Protein AF-A0A7Y0PRQ1-F1 (afdb_monomer_lite)

pLDDT: mean 80.91, std 16.96, range [45.53, 98.44]

Structure (mmCIF, N/CA/C/O backbone):
data_AF-A0A7Y0PRQ1-F1
#
_entry.id   AF-A0A7Y0PRQ1-F1
#
loop_
_atom_site.group_PDB
_atom_site.id
_atom_site.type_symbol
_atom_site.label_atom_id
_atom_site.label_alt_id
_atom_site.label_comp_id
_atom_site.label_asym_id
_atom_site.label_entity_id
_atom_site.label_seq_id
_atom_site.pdbx_PDB_ins_code
_atom_site.Cartn_x
_atom_site.Cartn_y
_atom_site.Cartn_z
_atom_site.occupancy
_atom_site.B_iso_or_equiv
_atom_site.auth_seq_id
_atom_site.auth_comp_id
_atom_site.auth_asym_id
_atom_site.auth_atom_id
_atom_site.pdbx_PDB_model_num
ATOM 1 N N . MET A 1 1 ? 36.051 2.272 11.093 1.00 45.53 1 MET A N 1
ATOM 2 C CA . MET A 1 1 ? 34.947 1.704 11.893 1.00 45.53 1 MET A CA 1
ATOM 3 C C . MET A 1 1 ? 34.795 2.593 13.109 1.00 45.53 1 MET A C 1
ATOM 5 O O . MET A 1 1 ? 35.636 2.532 13.994 1.00 45.53 1 MET A O 1
ATOM 9 N N . THR A 1 2 ? 33.817 3.494 13.091 1.00 51.41 2 THR A N 1
ATOM 10 C CA . THR A 1 2 ? 33.619 4.495 14.147 1.00 51.41 2 THR A CA 1
ATOM 11 C C . THR A 1 2 ? 32.311 4.151 14.841 1.00 51.41 2 THR A C 1
ATOM 13 O O . THR A 1 2 ? 31.262 4.137 14.204 1.00 51.41 2 THR A O 1
ATOM 16 N N . GLN A 1 3 ? 32.409 3.762 16.108 1.00 50.94 3 GLN A N 1
ATOM 17 C CA . GLN A 1 3 ? 31.306 3.276 16.928 1.00 50.94 3 GLN A CA 1
ATOM 18 C C . GLN A 1 3 ? 30.632 4.476 17.600 1.00 50.94 3 GLN A C 1
ATOM 20 O O . GLN A 1 3 ? 31.235 5.132 18.446 1.00 50.94 3 GLN A O 1
ATOM 25 N N . THR A 1 4 ? 29.403 4.793 17.197 1.00 60.97 4 THR A N 1
ATOM 26 C CA . THR A 1 4 ? 28.600 5.867 17.793 1.00 60.97 4 THR A CA 1
ATOM 27 C C . THR A 1 4 ? 27.859 5.341 19.023 1.00 60.97 4 THR A C 1
ATOM 29 O O . THR A 1 4 ? 27.132 4.351 18.964 1.00 60.97 4 THR A O 1
ATOM 32 N N . GLN A 1 5 ? 28.093 6.004 20.150 1.00 59.31 5 GLN A N 1
ATOM 33 C CA . GLN A 1 5 ? 27.529 5.742 21.472 1.00 59.31 5 GLN A CA 1
ATOM 34 C C . GLN A 1 5 ? 26.076 6.252 21.556 1.00 59.31 5 GLN A C 1
ATOM 36 O O . GLN A 1 5 ? 25.840 7.397 21.175 1.00 59.31 5 GLN A O 1
ATOM 41 N N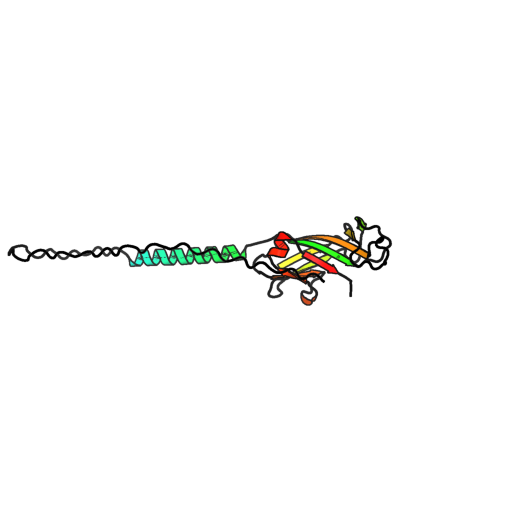 . PRO A 1 6 ? 25.099 5.474 22.064 1.00 64.50 6 PRO A N 1
ATOM 42 C CA . PRO A 1 6 ? 23.756 5.994 22.302 1.00 64.50 6 PRO A CA 1
ATOM 43 C C . PRO A 1 6 ? 23.653 6.711 23.658 1.00 64.50 6 PRO A C 1
ATOM 45 O O . PRO A 1 6 ? 23.949 6.144 24.715 1.00 64.50 6 PRO A O 1
ATOM 48 N N . GLU A 1 7 ? 23.203 7.965 23.604 1.00 59.53 7 GLU A N 1
ATOM 49 C CA . GLU A 1 7 ? 22.810 8.792 24.745 1.00 59.53 7 GLU A CA 1
ATOM 50 C C . GLU A 1 7 ? 21.591 8.193 25.466 1.00 59.53 7 GLU A C 1
ATOM 52 O O . GLU A 1 7 ? 20.533 7.957 24.882 1.00 59.53 7 GLU A O 1
ATOM 57 N N . ARG A 1 8 ? 21.738 7.953 26.774 1.00 61.91 8 ARG A N 1
ATOM 58 C CA . ARG A 1 8 ? 20.624 7.656 27.682 1.00 61.91 8 ARG A CA 1
ATOM 59 C C . ARG A 1 8 ? 19.951 8.966 28.078 1.00 61.91 8 ARG A C 1
ATOM 61 O O . ARG A 1 8 ? 20.489 9.701 28.903 1.00 61.91 8 ARG A O 1
ATOM 68 N N . HIS A 1 9 ? 18.747 9.211 27.574 1.00 61.62 9 HIS A N 1
ATOM 69 C CA . HIS A 1 9 ? 17.877 10.238 28.136 1.00 61.62 9 HIS A CA 1
ATOM 70 C C . HIS A 1 9 ? 17.189 9.714 29.402 1.00 61.62 9 HIS A C 1
ATOM 72 O O . HIS A 1 9 ? 16.446 8.734 29.384 1.00 61.62 9 HIS A O 1
ATOM 78 N N . LEU A 1 10 ? 17.503 10.374 30.516 1.00 62.28 10 LEU A N 1
ATOM 79 C CA . LEU A 1 10 ? 16.910 10.189 31.836 1.00 62.28 10 LEU A CA 1
ATOM 80 C C . LEU A 1 10 ? 15.439 10.625 31.830 1.00 62.28 10 LEU A C 1
ATOM 82 O O . LEU A 1 10 ? 15.105 11.714 31.365 1.00 62.28 10 LEU A O 1
ATOM 86 N N . ALA A 1 11 ? 14.576 9.769 32.378 1.00 56.53 11 ALA A N 1
ATOM 87 C CA . ALA A 1 11 ? 13.161 10.039 32.588 1.00 56.53 11 ALA A CA 1
ATOM 88 C C . ALA A 1 11 ? 12.967 11.180 33.602 1.00 56.53 11 ALA A C 1
ATOM 90 O O . ALA A 1 11 ? 13.493 11.137 34.716 1.00 56.53 11 ALA A O 1
ATOM 91 N N . ALA A 1 12 ? 12.200 12.194 33.201 1.00 58.75 12 ALA A N 1
ATOM 92 C CA . ALA A 1 12 ? 11.776 13.294 34.053 1.00 58.75 12 ALA A CA 1
ATOM 93 C C . ALA A 1 12 ? 10.802 12.794 35.133 1.00 58.75 12 ALA A C 1
ATOM 95 O O . ALA A 1 12 ? 9.876 12.032 34.856 1.00 58.75 12 ALA A O 1
ATOM 96 N N . GLY A 1 13 ? 11.058 13.217 36.372 1.00 52.19 13 GLY A N 1
ATOM 97 C CA . GLY A 1 13 ? 10.354 12.787 37.573 1.00 52.19 13 GLY A CA 1
ATOM 98 C C . GLY A 1 13 ? 8.879 13.187 37.613 1.00 52.19 13 GLY A C 1
ATOM 99 O O . GLY A 1 13 ? 8.477 14.245 37.130 1.00 52.19 13 GLY A O 1
ATOM 100 N N . ALA A 1 14 ? 8.083 12.327 38.245 1.00 62.59 14 ALA A N 1
ATOM 101 C CA . ALA A 1 14 ? 6.708 12.626 38.611 1.00 62.59 14 ALA A CA 1
ATOM 102 C C . ALA A 1 14 ? 6.669 13.725 39.697 1.00 62.59 14 ALA A C 1
ATOM 104 O O . ALA A 1 14 ? 7.476 13.686 40.631 1.00 62.59 14 ALA A O 1
ATOM 105 N N . PRO A 1 15 ? 5.745 14.697 39.606 1.00 62.62 15 PRO A N 1
ATOM 106 C CA . PRO A 1 15 ? 5.587 15.722 40.625 1.00 62.62 15 PRO A CA 1
ATOM 107 C C . PRO A 1 15 ? 5.030 15.121 41.920 1.00 62.62 15 PRO A C 1
ATOM 109 O O . PRO A 1 15 ? 4.068 14.353 41.928 1.00 62.62 15 PRO A O 1
ATOM 112 N N . TRP A 1 16 ? 5.670 15.499 43.021 1.00 68.25 16 TRP A N 1
ATOM 113 C CA . TRP A 1 16 ? 5.259 15.246 44.393 1.00 68.25 16 TRP A CA 1
ATOM 114 C C . TRP A 1 16 ? 3.842 15.798 44.636 1.00 68.25 16 TRP A C 1
ATOM 116 O O . TRP A 1 16 ? 3.554 16.953 44.327 1.00 68.25 16 TRP A O 1
ATOM 126 N N . ALA A 1 17 ? 2.951 14.980 45.196 1.00 66.88 17 ALA A N 1
ATOM 127 C CA . ALA A 1 17 ? 1.665 15.439 45.712 1.00 66.88 17 ALA A CA 1
ATOM 128 C C . ALA A 1 17 ? 1.808 15.701 47.224 1.00 66.88 17 ALA A C 1
ATOM 130 O O . ALA A 1 17 ? 2.305 14.822 47.934 1.00 66.88 17 ALA A O 1
ATOM 131 N N . PRO A 1 18 ? 1.417 16.880 47.743 1.00 72.69 18 PRO A N 1
ATOM 132 C CA . PRO A 1 18 ? 1.422 17.126 49.181 1.00 72.69 18 PRO A CA 1
ATOM 133 C C . PRO A 1 18 ? 0.380 16.243 49.895 1.00 72.69 18 PRO A C 1
ATOM 135 O O . PRO A 1 18 ? -0.690 15.988 49.334 1.00 72.69 18 PRO A O 1
ATOM 138 N N . PRO A 1 19 ? 0.653 15.790 51.133 1.00 66.56 19 PRO A N 1
ATOM 139 C CA . PRO A 1 19 ? -0.315 15.042 51.927 1.00 66.56 19 PRO A CA 1
ATOM 140 C C . PRO A 1 19 ? -1.520 15.928 52.265 1.00 66.56 19 PRO A C 1
ATOM 142 O O . PRO A 1 19 ? -1.362 17.078 52.679 1.00 66.56 19 PRO A O 1
ATOM 145 N N . GLN A 1 20 ? -2.731 15.401 52.076 1.00 68.94 20 GLN A N 1
ATOM 146 C CA . GLN A 1 20 ? -3.948 16.101 52.478 1.00 68.94 20 GLN A CA 1
ATOM 147 C C . GLN A 1 20 ? -4.134 16.035 54.003 1.00 68.94 20 GLN A C 1
ATOM 149 O O . GLN A 1 20 ? -3.886 14.984 54.594 1.00 68.94 20 GLN A O 1
ATOM 154 N N . PRO A 1 21 ? -4.573 17.130 54.648 1.00 67.38 21 PRO A N 1
ATOM 155 C CA . PRO A 1 21 ? -4.826 17.147 56.081 1.00 67.38 21 PRO A CA 1
ATOM 156 C C . PRO A 1 21 ? -6.062 16.304 56.421 1.00 67.38 21 PRO A C 1
ATOM 158 O O . PRO A 1 21 ? -7.155 16.544 55.907 1.00 67.38 21 PRO A O 1
ATOM 161 N N . GLU A 1 22 ? -5.889 15.330 57.313 1.00 62.75 22 GLU A N 1
ATOM 162 C CA . GLU A 1 22 ? -6.996 14.599 57.925 1.00 62.75 22 GLU A CA 1
ATOM 163 C C . GLU A 1 22 ? -7.793 15.551 58.827 1.00 62.75 22 GLU A C 1
ATOM 165 O O . GLU A 1 22 ? -7.306 16.071 59.831 1.00 62.75 22 GLU A O 1
ATOM 170 N N . VAL A 1 23 ? -9.042 15.820 58.449 1.00 63.28 23 VAL A N 1
ATOM 171 C CA . VAL A 1 23 ? -9.969 16.606 59.267 1.00 63.28 23 VAL A CA 1
ATOM 172 C C . VAL A 1 23 ? -10.641 15.662 60.260 1.00 63.28 23 VAL A C 1
ATOM 174 O O . VAL A 1 23 ? -11.611 14.977 59.937 1.00 63.28 23 VAL A O 1
ATOM 177 N N . HIS A 1 24 ? -10.116 15.616 61.482 1.00 56.34 24 HIS A N 1
ATOM 178 C CA . HIS A 1 24 ? -10.724 14.880 62.588 1.00 56.34 24 HIS A CA 1
ATOM 179 C C . HIS A 1 24 ? -11.842 15.728 63.210 1.00 56.34 24 HIS A C 1
ATOM 181 O O . HIS A 1 24 ? -11.586 16.674 63.955 1.00 56.34 24 HIS A O 1
ATOM 187 N N . TRP A 1 25 ? -13.100 15.403 62.915 1.00 59.78 25 TRP A N 1
ATOM 188 C CA . TRP A 1 25 ? -14.240 16.004 63.606 1.00 59.78 25 TRP A CA 1
ATOM 189 C C . TRP A 1 25 ? -14.417 15.342 64.974 1.00 59.78 25 TRP A C 1
ATOM 191 O O . TRP A 1 25 ? -14.891 14.212 65.077 1.00 59.78 25 TRP A O 1
ATOM 201 N N . VAL A 1 26 ? -14.038 16.051 66.037 1.00 57.47 26 VAL A N 1
ATOM 202 C CA . VAL A 1 26 ? -14.373 15.664 67.410 1.00 57.47 26 VAL A CA 1
ATOM 203 C C . VAL A 1 26 ? -15.832 16.036 67.653 1.00 57.47 26 VAL A C 1
ATOM 205 O O . VAL A 1 26 ? -16.175 17.210 67.770 1.00 57.47 26 VAL A O 1
ATOM 208 N N . ALA A 1 27 ? -16.703 15.030 67.704 1.00 55.78 27 ALA A N 1
ATOM 209 C CA . ALA A 1 27 ? -18.089 15.207 68.110 1.00 55.78 27 ALA A CA 1
ATOM 210 C C . ALA A 1 27 ? -18.141 15.479 69.621 1.00 55.78 27 ALA A C 1
ATOM 212 O O . ALA A 1 27 ? -18.037 14.568 70.442 1.00 55.78 27 ALA A O 1
ATOM 213 N N . THR A 1 28 ? -18.288 16.746 69.997 1.00 58.47 28 THR A N 1
ATOM 214 C CA . THR A 1 28 ? -18.578 17.158 71.370 1.00 58.47 28 THR A CA 1
ATOM 215 C C . THR A 1 28 ? -19.977 16.671 71.753 1.00 58.47 28 THR A C 1
ATOM 217 O O . THR A 1 28 ? -20.981 17.156 71.233 1.00 58.47 28 THR A O 1
ATOM 220 N N . GLN A 1 29 ? -20.058 15.696 72.662 1.00 57.62 29 GLN A N 1
ATOM 221 C CA . GLN A 1 29 ? -21.322 15.319 73.298 1.00 57.62 29 GLN A CA 1
ATOM 222 C C . GLN A 1 29 ? -21.802 16.462 74.212 1.00 57.62 29 GLN A C 1
ATOM 224 O O . GLN A 1 29 ? -21.013 16.952 75.024 1.00 57.62 29 GLN A O 1
ATOM 229 N N . PRO A 1 30 ? -23.072 16.896 74.123 1.00 57.88 30 PRO A N 1
ATOM 230 C CA . PRO A 1 30 ? -23.625 17.855 75.070 1.00 57.88 30 PRO A CA 1
ATOM 231 C C . PRO A 1 30 ? -23.885 17.195 76.439 1.00 57.88 30 PRO A C 1
ATOM 233 O O . PRO A 1 30 ? -24.215 16.007 76.497 1.00 57.88 30 PRO A O 1
ATOM 236 N N . PRO A 1 31 ? -23.766 17.944 77.551 1.00 55.81 31 PRO A N 1
ATOM 237 C CA . PRO A 1 31 ? -24.011 17.421 78.891 1.00 55.81 31 PRO A CA 1
ATOM 238 C C . PRO A 1 31 ? -25.489 17.044 79.078 1.00 55.81 31 PRO A C 1
ATOM 240 O O . PRO A 1 31 ? -26.394 17.848 78.850 1.00 55.81 31 PRO A O 1
ATOM 243 N N . ALA A 1 32 ? -25.730 15.805 79.512 1.00 49.22 32 ALA A N 1
ATOM 244 C CA . ALA A 1 32 ? -27.060 15.285 79.805 1.00 49.22 32 ALA A CA 1
ATOM 245 C C . ALA A 1 32 ? -27.518 15.746 81.196 1.00 49.22 32 ALA A C 1
ATOM 247 O O . ALA A 1 32 ? -26.958 15.335 82.210 1.00 49.22 32 ALA A O 1
ATOM 248 N N . GLY A 1 33 ? -28.547 16.591 81.251 1.00 54.81 33 GLY A N 1
ATOM 249 C CA . GLY A 1 33 ? -29.096 17.052 82.524 1.00 54.81 33 GLY A CA 1
ATOM 250 C C . GLY A 1 33 ? -30.317 17.952 82.398 1.00 54.81 33 GLY A C 1
ATOM 251 O O . GLY A 1 33 ? -30.291 19.046 82.938 1.00 54.81 33 GLY A O 1
ATOM 252 N N . TRP A 1 34 ? -31.368 17.519 81.693 1.00 48.03 34 TRP A N 1
ATOM 253 C CA . TRP A 1 34 ? -32.681 18.184 81.711 1.00 48.03 34 TRP A CA 1
ATOM 254 C C . TRP A 1 34 ? -33.811 17.140 81.648 1.00 48.03 34 TRP A C 1
ATOM 256 O O . TRP A 1 34 ? -33.911 16.423 80.650 1.00 48.03 34 TRP A O 1
ATOM 266 N N . PRO A 1 35 ? -34.675 17.029 82.674 1.00 51.78 35 PRO A N 1
ATOM 267 C CA . PRO A 1 35 ? -35.863 16.189 82.617 1.00 51.78 35 PRO A CA 1
ATOM 268 C C . PRO A 1 35 ? -37.002 16.999 81.986 1.00 51.78 35 PRO A C 1
ATOM 270 O O . PRO A 1 35 ? -37.474 17.958 82.591 1.00 51.78 35 PRO A O 1
ATOM 273 N N . GLY A 1 36 ? -37.453 16.651 80.776 1.00 53.62 36 GLY A N 1
ATOM 274 C CA . GLY A 1 36 ? -38.688 17.273 80.277 1.00 53.62 36 GLY A CA 1
ATOM 275 C C . GLY A 1 36 ? -39.008 17.272 78.787 1.00 53.62 36 GLY A C 1
ATOM 276 O O . GLY A 1 36 ? -40.048 17.820 78.437 1.00 53.62 36 GLY A O 1
ATOM 277 N N . TYR A 1 37 ? -38.209 16.680 77.898 1.00 49.56 37 TYR A N 1
ATOM 278 C CA . TYR A 1 37 ? -38.571 16.648 76.475 1.00 49.56 37 TYR A CA 1
ATOM 279 C C . TYR A 1 37 ? -39.101 15.273 76.076 1.00 49.56 37 TYR A C 1
ATOM 281 O O . TYR A 1 37 ? -38.371 14.285 76.042 1.00 49.56 37 TYR A O 1
ATOM 289 N N . GLY A 1 38 ? -40.411 15.232 75.821 1.00 54.41 38 GLY A N 1
ATOM 290 C CA . GLY A 1 38 ? -41.110 14.077 75.275 1.00 54.41 38 GLY A CA 1
ATOM 291 C C . GLY A 1 38 ? -40.457 13.585 73.985 1.00 54.41 38 GLY A C 1
ATOM 292 O O . GLY A 1 38 ? -39.904 14.365 73.209 1.00 54.41 38 GLY A O 1
ATOM 293 N N . ALA A 1 39 ? -40.515 12.270 73.790 1.00 56.09 39 ALA A N 1
ATOM 294 C CA . ALA A 1 39 ? -39.955 11.590 72.634 1.00 56.09 39 ALA A CA 1
ATOM 295 C C . ALA A 1 39 ? -40.380 12.286 71.324 1.00 56.09 39 ALA A C 1
ATOM 297 O O . ALA A 1 39 ? -41.582 12.467 71.102 1.00 56.09 39 ALA A O 1
ATOM 298 N N . PRO A 1 40 ? -39.440 12.672 70.441 1.00 54.31 40 PRO A N 1
ATOM 299 C CA . PRO A 1 40 ? -39.815 13.145 69.123 1.00 54.31 40 PRO A CA 1
ATOM 300 C C . PRO A 1 40 ? -40.470 11.988 68.364 1.00 54.31 40 PRO A C 1
ATOM 302 O O . PRO A 1 40 ? -39.994 10.851 68.393 1.00 54.31 40 PRO A O 1
ATOM 305 N N . ALA A 1 41 ? -41.588 12.284 67.702 1.00 59.97 41 ALA A N 1
ATOM 306 C CA . ALA A 1 41 ? -42.261 11.352 66.810 1.00 59.97 41 ALA A CA 1
ATOM 307 C C . ALA A 1 41 ? -41.248 10.734 65.827 1.00 59.97 41 ALA A C 1
ATOM 309 O O . ALA A 1 41 ? -40.339 11.442 65.378 1.00 59.97 41 ALA A O 1
ATOM 310 N N . PRO A 1 42 ? -41.383 9.443 65.466 1.00 53.28 42 PRO A N 1
ATOM 311 C CA . PRO A 1 42 ? -40.457 8.801 64.549 1.00 53.28 42 PRO A CA 1
ATOM 312 C C . PRO A 1 42 ? -40.460 9.570 63.229 1.00 53.28 42 PRO A C 1
ATOM 314 O O . PRO A 1 42 ? -41.447 9.569 62.488 1.00 53.28 42 PRO A O 1
ATOM 317 N N . GLN A 1 43 ? -39.347 10.246 62.944 1.00 56.72 43 GLN A N 1
ATOM 318 C CA . GLN A 1 43 ? -39.088 10.800 61.630 1.00 56.72 43 GLN A CA 1
ATOM 319 C C . GLN A 1 43 ? -39.053 9.615 60.671 1.00 56.72 43 GLN A C 1
ATOM 321 O O . GLN A 1 43 ? -38.095 8.844 60.627 1.00 56.72 43 GLN A O 1
ATOM 326 N N . ARG A 1 44 ? -40.139 9.433 59.914 1.00 51.53 44 ARG A N 1
ATOM 327 C CA . ARG A 1 44 ? -40.110 8.610 58.713 1.00 51.53 44 ARG A CA 1
ATOM 328 C C . ARG A 1 44 ? -39.102 9.281 57.800 1.00 51.53 44 ARG A C 1
ATOM 330 O O . ARG A 1 44 ? -39.430 10.261 57.136 1.00 51.53 44 ARG A O 1
ATOM 337 N N . HIS A 1 45 ? -37.869 8.786 57.818 1.00 52.66 45 HIS A N 1
ATOM 338 C CA . HIS A 1 45 ? -36.892 9.094 56.796 1.00 52.66 45 HIS A CA 1
ATOM 339 C C . HIS A 1 45 ? -37.587 8.819 55.464 1.00 52.66 45 HIS A C 1
ATOM 341 O O . HIS A 1 45 ? -37.855 7.669 55.117 1.00 52.66 45 HIS A O 1
ATOM 347 N N . SER A 1 46 ? -37.956 9.890 54.757 1.00 53.94 46 SER A N 1
ATOM 348 C CA . SER A 1 46 ? -38.223 9.837 53.329 1.00 53.94 46 SER A CA 1
ATOM 349 C C . SER A 1 46 ? -36.922 9.329 52.741 1.00 53.94 46 SER A C 1
ATOM 351 O O . SER A 1 46 ? -35.959 10.085 52.619 1.00 53.94 46 SER A O 1
ATOM 353 N N . GLY A 1 47 ? -36.842 8.006 52.585 1.00 59.44 47 GLY A N 1
ATOM 354 C CA . GLY A 1 47 ? -35.656 7.298 52.153 1.00 59.44 47 GLY A CA 1
ATOM 355 C C . GLY A 1 47 ? -35.319 7.828 50.782 1.00 59.44 47 GLY A C 1
ATOM 356 O O . GLY A 1 47 ? -35.904 7.407 49.783 1.00 59.44 47 GLY A O 1
ATOM 357 N N . MET A 1 48 ? -34.437 8.826 50.760 1.00 59.66 48 MET A N 1
ATOM 358 C CA . MET A 1 48 ? -33.905 9.400 49.549 1.00 59.66 48 MET A CA 1
ATOM 359 C C . MET A 1 48 ? -33.400 8.211 48.754 1.00 59.66 48 MET A C 1
ATOM 361 O O . MET A 1 48 ? -32.641 7.391 49.267 1.00 59.66 48 MET A O 1
ATOM 365 N N . ARG A 1 49 ? -33.984 8.059 47.571 1.00 63.38 49 ARG A N 1
ATOM 366 C CA . ARG A 1 49 ? -33.984 6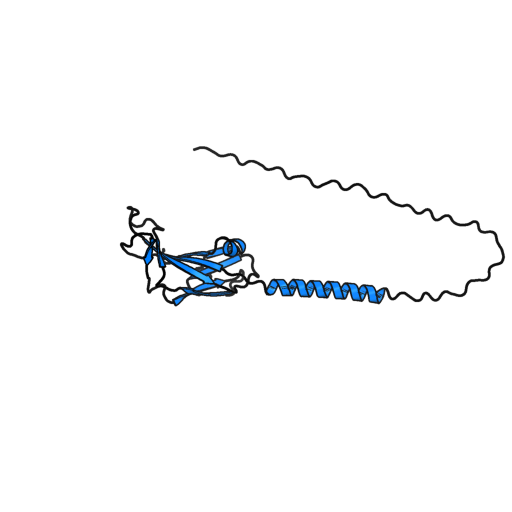.892 46.694 1.00 63.38 49 ARG A CA 1
ATOM 367 C C . ARG A 1 49 ? -32.580 6.551 46.171 1.00 63.38 49 ARG A C 1
ATOM 369 O O . ARG A 1 49 ? -32.370 6.471 44.968 1.00 63.38 49 ARG A O 1
ATOM 376 N N . TRP A 1 50 ? -31.619 6.333 47.062 1.00 66.00 50 TRP A N 1
ATOM 377 C CA . TRP A 1 50 ? -30.220 6.040 46.769 1.00 66.00 50 TRP A CA 1
ATOM 378 C C . TRP A 1 50 ? -30.081 4.861 45.806 1.00 66.00 50 TRP A C 1
ATOM 380 O O . TRP A 1 50 ? -29.270 4.918 44.889 1.00 66.00 50 TRP A O 1
ATOM 390 N N . GLY A 1 51 ? -30.958 3.856 45.917 1.00 65.81 51 GLY A N 1
ATOM 391 C CA . GLY A 1 51 ? -31.011 2.739 44.969 1.00 65.81 51 GLY A CA 1
ATOM 392 C C . GLY A 1 51 ? -31.273 3.156 43.514 1.00 65.81 51 GLY A C 1
ATOM 393 O O . GLY A 1 51 ? -30.698 2.568 42.605 1.00 65.81 51 GLY A O 1
ATOM 394 N N . TRP A 1 52 ? -32.071 4.202 43.274 1.00 73.81 52 TRP A N 1
ATOM 395 C CA . TRP A 1 52 ? -32.340 4.717 41.924 1.00 73.81 52 TRP A CA 1
ATOM 396 C C . TRP A 1 52 ? -31.183 5.551 41.372 1.00 73.81 52 TRP A C 1
ATOM 398 O O . TRP A 1 52 ? -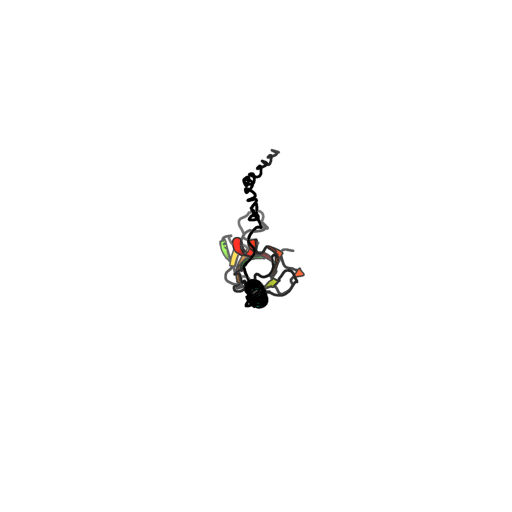30.928 5.517 40.171 1.00 73.81 52 TRP A O 1
ATOM 408 N N . ILE A 1 53 ? -30.458 6.260 42.242 1.00 72.31 53 ILE A N 1
ATOM 409 C CA . ILE A 1 53 ? -29.264 7.019 41.853 1.00 72.31 53 ILE A CA 1
ATOM 410 C C . ILE A 1 53 ? -28.160 6.050 41.418 1.00 72.31 53 ILE A C 1
ATOM 412 O O . ILE A 1 53 ? -27.577 6.230 40.353 1.00 72.31 53 ILE A O 1
ATOM 416 N N . VAL A 1 54 ? -27.927 4.979 42.184 1.00 73.88 54 VAL A N 1
ATOM 417 C CA . VAL A 1 54 ? -26.936 3.948 41.833 1.00 73.88 54 VAL A CA 1
ATOM 418 C C . VAL A 1 54 ? -27.298 3.260 40.512 1.00 73.88 54 VAL A C 1
ATOM 420 O O . VAL A 1 54 ? -26.436 3.119 39.649 1.00 73.88 54 VAL A O 1
ATOM 423 N N . LEU A 1 55 ? -28.572 2.909 40.302 1.00 73.69 55 LEU A N 1
ATOM 424 C CA . LEU A 1 55 ? -29.048 2.352 39.028 1.00 73.69 55 LEU A CA 1
ATOM 425 C C . LE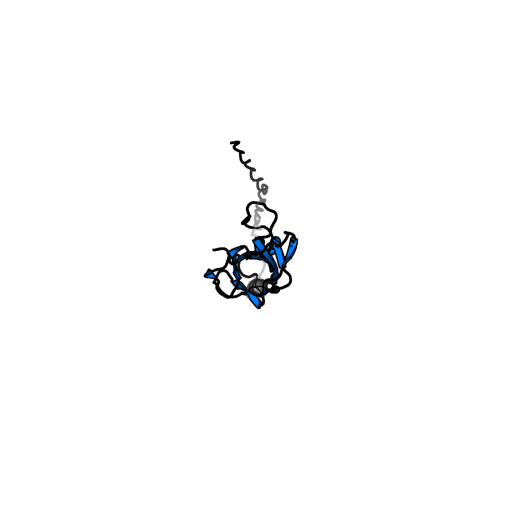U A 1 55 ? -28.834 3.312 37.849 1.00 73.69 55 LEU A C 1
ATOM 427 O O . LEU A 1 55 ? -28.378 2.883 36.791 1.00 73.69 55 LEU A O 1
ATOM 431 N N . GLY A 1 56 ? -29.115 4.605 38.038 1.00 71.25 56 GL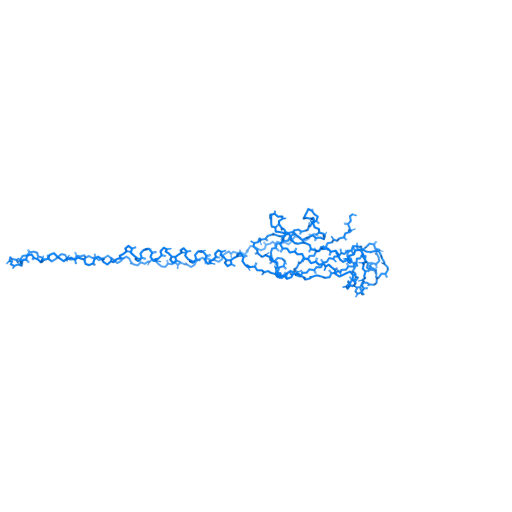Y A N 1
ATOM 432 C CA . GLY A 1 56 ? -28.881 5.632 37.023 1.00 71.25 56 GLY A CA 1
ATOM 433 C C . GLY A 1 56 ? -27.401 5.785 36.662 1.00 71.25 56 GLY A C 1
ATOM 434 O O . GLY A 1 56 ? -27.063 5.854 35.482 1.00 71.25 56 GLY A O 1
ATOM 435 N N . VAL A 1 57 ? -26.509 5.771 37.657 1.00 79.38 57 VAL A N 1
ATOM 436 C CA . VAL A 1 57 ? -25.055 5.866 37.442 1.00 79.38 57 VAL A CA 1
ATOM 437 C C . VAL A 1 57 ? -24.516 4.626 36.726 1.00 79.38 57 VAL A C 1
ATOM 439 O O . VAL A 1 57 ? -23.768 4.761 35.761 1.00 79.38 57 VAL A O 1
ATOM 442 N N . VAL A 1 58 ? -24.927 3.421 37.131 1.00 80.88 58 VAL A N 1
ATOM 443 C CA . VAL A 1 58 ? -24.510 2.178 36.460 1.00 80.88 58 VAL A CA 1
ATOM 444 C C . VAL A 1 58 ? -25.004 2.147 35.012 1.00 80.88 58 VAL A C 1
ATOM 446 O O . VAL A 1 58 ? -24.227 1.836 34.112 1.00 80.88 58 VAL A O 1
ATOM 449 N N . ALA A 1 59 ? -26.258 2.533 34.759 1.00 73.31 59 ALA A N 1
ATOM 450 C CA . ALA A 1 59 ? -26.798 2.617 33.403 1.00 73.31 59 ALA A CA 1
ATOM 451 C C . ALA A 1 59 ? -26.037 3.635 32.536 1.00 73.31 59 ALA A C 1
ATOM 453 O O . ALA A 1 59 ? -25.746 3.349 31.375 1.00 73.31 59 ALA A O 1
ATOM 454 N N . ALA A 1 60 ? -25.656 4.787 33.098 1.00 75.25 60 ALA A N 1
ATOM 455 C CA . ALA A 1 60 ? -24.851 5.784 32.398 1.00 75.25 60 ALA A CA 1
ATOM 456 C C . ALA A 1 60 ? -23.443 5.260 32.059 1.00 75.25 60 ALA A C 1
ATOM 458 O O . ALA A 1 60 ? -22.983 5.438 30.934 1.00 75.25 60 ALA A O 1
ATOM 459 N N . ILE A 1 61 ? -22.780 4.557 32.984 1.00 78.50 61 ILE A N 1
ATOM 460 C CA . ILE A 1 61 ? -21.459 3.952 32.742 1.00 78.50 61 ILE A CA 1
ATOM 461 C C . ILE A 1 61 ? -21.542 2.887 31.643 1.00 78.50 61 ILE A C 1
ATOM 463 O O . ILE A 1 61 ? -20.715 2.877 30.732 1.00 78.50 61 ILE A O 1
ATOM 467 N N . VAL A 1 62 ? -22.560 2.023 31.686 1.00 80.69 62 VAL A N 1
ATOM 468 C CA . VAL A 1 62 ? -22.785 1.000 30.654 1.00 80.69 62 VAL A CA 1
ATOM 469 C C . VAL A 1 62 ? -23.070 1.649 29.298 1.00 80.69 62 VAL A C 1
ATOM 471 O O . VAL A 1 62 ? -22.499 1.228 28.296 1.00 80.69 62 VAL A O 1
ATOM 474 N N . ALA A 1 63 ? -23.879 2.710 29.249 1.00 71.62 63 ALA A N 1
ATOM 475 C CA . ALA A 1 63 ? -24.143 3.442 28.012 1.00 71.62 63 ALA A CA 1
ATOM 476 C C . ALA A 1 63 ? -22.866 4.069 27.425 1.00 71.62 63 ALA A C 1
ATOM 478 O O . ALA A 1 63 ? -22.612 3.927 26.231 1.00 71.62 63 ALA A O 1
ATOM 479 N N . VAL A 1 64 ? -22.023 4.697 28.252 1.00 71.88 64 VAL A N 1
ATOM 480 C CA . VAL A 1 64 ? -20.737 5.270 27.813 1.00 71.88 64 VAL A CA 1
ATOM 481 C C . VAL A 1 64 ? -19.780 4.179 27.322 1.00 71.88 64 VAL A C 1
ATOM 483 O O . VAL A 1 64 ? -19.136 4.356 26.288 1.00 71.88 64 VAL A O 1
ATOM 486 N N . ALA A 1 65 ? -19.727 3.027 27.994 1.00 68.12 65 ALA A N 1
ATOM 487 C CA . ALA A 1 65 ? -18.917 1.888 27.562 1.00 68.12 65 ALA A CA 1
ATOM 488 C C . ALA A 1 65 ? -19.396 1.303 26.217 1.00 68.12 65 ALA A C 1
ATOM 490 O O . ALA A 1 65 ? -18.582 0.980 25.347 1.00 68.12 65 ALA A O 1
ATOM 491 N N . ILE A 1 66 ? -20.712 1.211 26.001 1.00 66.88 66 ILE A N 1
ATOM 492 C CA . ILE A 1 66 ? -21.287 0.756 24.726 1.00 66.88 66 ILE A CA 1
ATOM 493 C C . ILE A 1 66 ? -20.984 1.766 23.609 1.00 66.88 66 ILE A C 1
ATOM 495 O O . ILE A 1 66 ? -20.544 1.376 22.533 1.00 66.88 66 ILE A O 1
ATOM 499 N N . ILE A 1 67 ? -21.140 3.068 23.857 1.00 63.41 67 ILE A N 1
ATOM 500 C CA . ILE A 1 67 ? -20.840 4.101 22.852 1.00 63.41 67 ILE A CA 1
ATOM 501 C C . ILE A 1 67 ? -19.343 4.105 22.500 1.00 63.41 67 ILE A C 1
ATOM 503 O O . ILE A 1 67 ? -18.990 4.158 21.321 1.00 63.41 67 ILE A O 1
ATOM 507 N N . GLY A 1 68 ? -18.460 3.969 23.496 1.00 58.28 68 GLY A N 1
ATOM 508 C CA . GLY A 1 68 ? -17.012 3.900 23.282 1.00 58.28 68 GLY A CA 1
ATOM 509 C C . GLY A 1 68 ? -16.576 2.688 22.451 1.00 58.28 68 GLY A C 1
ATOM 510 O O . GLY A 1 68 ? -15.723 2.814 21.574 1.00 58.28 68 GLY A O 1
ATOM 511 N N . THR A 1 69 ? -17.201 1.526 22.662 1.00 58.16 69 THR A N 1
ATOM 512 C CA . THR A 1 69 ? -16.884 0.299 21.906 1.00 58.16 69 THR A CA 1
ATOM 513 C C . THR A 1 69 ? -17.424 0.312 20.474 1.00 58.16 69 THR A C 1
ATOM 515 O O . THR A 1 69 ? -16.788 -0.241 19.576 1.00 58.16 69 THR A O 1
ATOM 518 N N . VAL A 1 70 ? -18.561 0.967 20.221 1.00 60.00 70 VAL A N 1
ATOM 519 C CA . VAL A 1 70 ? -19.111 1.107 18.861 1.00 60.00 70 VAL A CA 1
ATOM 520 C C . VAL A 1 70 ? -18.301 2.109 18.034 1.00 60.00 70 VAL A C 1
ATOM 522 O O . VAL A 1 70 ? -18.030 1.840 16.865 1.00 60.00 70 VAL A O 1
ATOM 525 N N . ALA A 1 71 ? -17.835 3.207 18.638 1.00 59.19 71 ALA A N 1
ATOM 526 C CA . ALA A 1 71 ? -17.039 4.219 17.940 1.00 59.19 71 ALA A CA 1
ATOM 527 C C . ALA A 1 71 ? -15.705 3.671 17.395 1.00 59.19 71 ALA A C 1
ATOM 529 O O . ALA A 1 71 ? -15.258 4.074 16.320 1.00 59.19 71 ALA A O 1
ATOM 530 N N . GLN A 1 72 ? -15.083 2.714 18.092 1.00 55.69 72 GLN A N 1
ATOM 531 C CA . GLN A 1 72 ? -13.829 2.102 17.635 1.00 55.69 72 GLN A CA 1
ATOM 532 C C . GLN A 1 72 ? -14.017 1.159 16.439 1.00 55.69 72 GLN A C 1
ATOM 534 O O . GLN A 1 72 ? -13.132 1.072 15.591 1.00 55.69 72 GLN A O 1
ATOM 539 N N . LYS A 1 73 ? -15.177 0.502 16.308 1.00 60.62 73 LYS A N 1
ATOM 540 C CA . LYS A 1 73 ? -15.459 -0.397 15.172 1.00 60.62 73 LYS A CA 1
ATOM 541 C C . LYS A 1 73 ? -15.717 0.330 13.853 1.00 60.62 73 LYS A C 1
ATOM 543 O O . LYS A 1 73 ? -15.727 -0.308 12.807 1.00 60.62 73 LYS A O 1
ATOM 548 N N . THR A 1 74 ? -15.928 1.642 13.891 1.00 75.00 74 THR A N 1
ATOM 549 C CA . THR A 1 74 ? -16.186 2.463 12.700 1.00 75.00 74 THR A CA 1
ATOM 550 C C . THR A 1 74 ? -14.984 3.287 12.259 1.00 75.00 74 THR A C 1
ATOM 552 O O . THR A 1 74 ? -15.100 4.050 11.302 1.00 75.00 74 THR A O 1
ATOM 555 N N . ALA A 1 75 ? -13.841 3.173 12.942 1.00 88.12 75 ALA A N 1
ATOM 556 C CA . ALA A 1 75 ? -12.639 3.876 12.526 1.00 88.12 75 ALA A CA 1
ATOM 557 C C . ALA A 1 75 ? -12.218 3.376 11.138 1.00 88.12 75 ALA A C 1
ATOM 559 O O . ALA A 1 75 ? -11.976 2.184 10.942 1.00 88.12 75 ALA A O 1
ATOM 560 N N . LYS A 1 76 ? -12.143 4.299 10.182 1.00 94.62 76 LYS A N 1
ATOM 561 C CA . LYS A 1 76 ? -11.654 4.040 8.831 1.00 94.62 76 LYS A CA 1
ATOM 562 C C . LYS A 1 76 ? -10.389 4.842 8.571 1.00 94.62 76 LYS A C 1
ATOM 564 O O . LYS A 1 76 ? -10.184 5.893 9.176 1.00 94.62 76 LYS A O 1
ATOM 569 N N . MET A 1 77 ? -9.560 4.362 7.657 1.00 96.31 77 MET A N 1
ATOM 570 C CA . MET A 1 77 ? -8.367 5.061 7.199 1.00 96.31 77 MET A CA 1
ATOM 571 C C . MET A 1 77 ? -8.233 5.005 5.680 1.00 96.31 77 MET A C 1
ATOM 573 O O . MET A 1 77 ? -8.743 4.097 5.024 1.00 96.31 77 MET A O 1
ATOM 577 N N . THR A 1 78 ? -7.519 5.986 5.138 1.00 97.44 78 THR A N 1
ATOM 578 C CA . THR A 1 78 ? -7.085 5.991 3.742 1.00 97.44 78 THR A CA 1
ATOM 579 C C . THR A 1 78 ? -5.640 5.524 3.692 1.00 97.44 78 THR A C 1
ATOM 581 O O . THR A 1 78 ? -4.788 6.094 4.370 1.00 97.44 78 THR A O 1
ATOM 584 N N . ILE A 1 79 ? -5.366 4.504 2.888 1.00 97.69 79 ILE A N 1
ATOM 585 C CA . ILE A 1 79 ? -4.016 4.002 2.646 1.00 97.69 79 ILE A CA 1
ATOM 586 C C . ILE A 1 79 ? -3.547 4.545 1.304 1.00 97.69 79 ILE A C 1
ATOM 588 O O . ILE A 1 79 ? -4.155 4.271 0.269 1.00 97.69 79 ILE A O 1
ATOM 592 N N . ASN A 1 80 ? -2.444 5.283 1.322 1.00 97.94 80 ASN A N 1
ATOM 593 C CA . ASN A 1 80 ? -1.687 5.591 0.115 1.00 97.94 80 ASN A CA 1
ATOM 594 C C . ASN A 1 80 ? -0.533 4.602 -0.006 1.00 97.94 80 ASN A C 1
ATOM 596 O O . ASN A 1 80 ? 0.008 4.145 1.000 1.00 97.94 80 ASN A O 1
ATOM 600 N N . GLY A 1 81 ? -0.140 4.258 -1.222 1.00 97.50 81 GLY A N 1
ATOM 601 C CA . GLY A 1 81 ? 0.978 3.353 -1.409 1.00 97.50 81 GLY A CA 1
ATOM 602 C C . GLY A 1 81 ? 1.500 3.317 -2.829 1.00 97.50 81 GLY A C 1
ATOM 603 O O . GLY A 1 81 ? 1.021 4.015 -3.724 1.00 97.50 81 GLY A O 1
ATOM 604 N N . SER A 1 82 ? 2.519 2.491 -3.023 1.00 97.31 82 SER A N 1
ATOM 605 C CA . SER A 1 82 ? 3.062 2.196 -4.336 1.00 97.31 82 SER A CA 1
ATOM 606 C C . SER A 1 82 ? 3.499 0.743 -4.457 1.00 97.31 82 SER A C 1
ATOM 608 O O . SER A 1 82 ? 3.956 0.126 -3.493 1.00 97.31 82 SER A O 1
ATOM 610 N N . VAL A 1 83 ? 3.363 0.212 -5.666 1.00 97.06 83 VAL A N 1
ATOM 611 C CA . VAL A 1 83 ? 3.872 -1.094 -6.065 1.00 97.06 83 VAL A CA 1
ATOM 612 C C . VAL A 1 83 ? 4.957 -0.878 -7.102 1.00 97.06 83 VAL A C 1
ATOM 614 O O . VAL A 1 83 ? 4.703 -0.290 -8.150 1.00 97.06 83 VAL A O 1
ATOM 617 N N . VAL A 1 84 ? 6.166 -1.352 -6.819 1.00 96.25 84 VAL A N 1
ATOM 618 C CA . VAL A 1 84 ? 7.248 -1.413 -7.797 1.00 96.25 84 VAL A CA 1
ATOM 619 C C . VAL A 1 84 ? 7.236 -2.802 -8.415 1.00 96.25 84 VAL A C 1
ATOM 621 O O . VAL A 1 84 ? 7.606 -3.784 -7.773 1.00 96.25 84 VAL A O 1
ATOM 624 N N . ALA A 1 85 ? 6.775 -2.885 -9.658 1.00 94.69 85 ALA A N 1
ATOM 625 C CA . ALA A 1 85 ? 6.832 -4.109 -10.438 1.00 94.69 85 ALA A CA 1
ATOM 626 C C . ALA A 1 85 ? 8.160 -4.169 -11.197 1.00 94.69 85 ALA A C 1
ATOM 628 O O . ALA A 1 85 ? 8.547 -3.189 -11.834 1.00 94.69 85 ALA A O 1
ATOM 629 N N . SER A 1 86 ? 8.848 -5.308 -11.148 1.00 92.44 86 SER A N 1
ATOM 630 C CA . SER A 1 86 ? 10.036 -5.536 -11.973 1.00 92.44 86 SER A CA 1
ATOM 631 C C . SER A 1 86 ? 9.651 -5.564 -13.449 1.00 92.44 86 SER A C 1
ATOM 633 O O . SER A 1 86 ? 8.767 -6.328 -13.850 1.00 92.44 86 SER A O 1
ATOM 635 N N . GLY A 1 87 ? 10.321 -4.754 -14.260 1.00 81.31 87 GLY A N 1
ATOM 636 C CA . GLY A 1 87 ? 10.058 -4.638 -15.688 1.00 81.31 87 GLY A CA 1
ATOM 637 C C . GLY A 1 87 ? 11.362 -4.587 -16.469 1.00 81.31 87 GLY A C 1
ATOM 638 O O . GLY A 1 87 ? 12.335 -3.972 -16.043 1.00 81.31 87 GLY A O 1
ATOM 639 N N . TYR A 1 88 ? 11.389 -5.231 -17.632 1.00 67.88 88 TYR A N 1
ATOM 640 C CA . TYR A 1 88 ? 12.557 -5.225 -18.506 1.00 67.88 88 TYR A CA 1
ATOM 641 C C . TYR A 1 88 ? 12.407 -4.115 -19.547 1.00 67.88 88 TYR A C 1
ATOM 643 O O . TYR A 1 88 ? 11.447 -4.115 -20.317 1.00 67.88 88 TYR A O 1
ATOM 651 N N . GLY A 1 89 ? 13.345 -3.168 -19.585 1.00 73.25 89 GLY A N 1
ATOM 652 C CA . GLY A 1 89 ? 13.370 -2.134 -20.615 1.00 73.25 89 GLY A CA 1
ATOM 653 C C . GLY A 1 89 ? 14.529 -1.151 -20.470 1.00 73.25 89 GLY A C 1
ATOM 654 O O . GLY A 1 89 ? 15.124 -1.015 -19.408 1.00 73.25 89 GLY A O 1
ATOM 655 N N . THR A 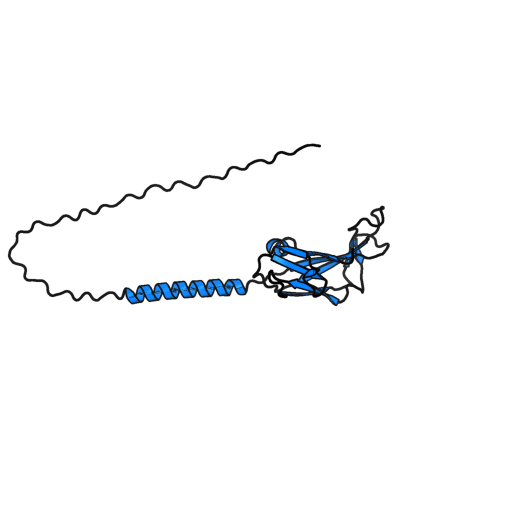1 90 ? 14.827 -0.431 -21.551 1.00 82.56 90 THR A N 1
ATOM 656 C CA . THR A 1 90 ? 15.791 0.683 -21.585 1.00 82.56 90 THR A CA 1
ATOM 657 C C . THR A 1 90 ? 15.105 2.014 -21.263 1.00 82.56 90 THR A C 1
ATOM 659 O O . THR A 1 90 ? 15.343 3.022 -21.928 1.00 82.56 90 THR A O 1
ATOM 662 N N . LEU A 1 91 ? 14.183 2.014 -20.296 1.00 87.12 91 LEU A N 1
ATOM 663 C CA . LEU A 1 91 ? 13.463 3.224 -19.900 1.00 87.12 91 LEU A CA 1
ATOM 664 C C . LEU A 1 91 ? 14.374 4.120 -19.065 1.00 87.12 91 LEU A C 1
ATOM 666 O O . LEU A 1 91 ? 15.124 3.637 -18.218 1.00 87.12 91 LEU A O 1
ATOM 670 N N . THR A 1 92 ? 14.299 5.428 -19.281 1.00 92.12 92 THR A N 1
ATOM 671 C CA . THR A 1 92 ? 15.003 6.399 -18.442 1.00 92.12 92 THR A CA 1
ATOM 672 C C . THR A 1 92 ? 14.264 6.539 -17.105 1.00 92.12 92 THR A C 1
ATOM 674 O O . THR A 1 92 ? 13.049 6.741 -17.109 1.00 92.12 92 THR A O 1
ATOM 677 N N . PRO A 1 93 ? 14.947 6.452 -15.949 1.00 93.06 93 PRO A N 1
ATOM 678 C CA . PRO A 1 93 ? 14.306 6.686 -14.659 1.00 93.06 93 PRO A CA 1
ATOM 679 C C . PRO A 1 93 ? 13.567 8.033 -14.616 1.00 93.06 93 PRO A C 1
ATOM 681 O O . PRO A 1 93 ? 14.082 9.052 -15.071 1.00 93.06 93 PRO A O 1
ATOM 684 N N . GLY A 1 94 ? 12.355 8.031 -14.066 1.00 93.12 94 GLY A N 1
ATOM 685 C CA . GLY A 1 94 ? 11.483 9.202 -13.974 1.00 93.12 94 GLY A CA 1
ATOM 686 C C . GLY A 1 94 ? 10.539 9.408 -15.163 1.00 93.12 94 GLY A C 1
ATOM 687 O O . GLY A 1 94 ? 9.659 10.262 -15.072 1.00 93.12 94 GLY A O 1
ATOM 688 N N . THR A 1 95 ? 10.659 8.642 -16.253 1.00 94.81 95 THR A N 1
ATOM 689 C CA . THR A 1 95 ? 9.684 8.708 -17.356 1.00 94.81 95 THR A CA 1
ATOM 690 C C . THR A 1 95 ? 8.438 7.880 -17.056 1.00 94.81 95 THR A C 1
ATOM 692 O O . THR A 1 95 ? 8.463 6.983 -16.213 1.00 94.81 95 THR A O 1
ATOM 695 N N . GLY A 1 96 ? 7.341 8.152 -17.765 1.00 95.12 96 GLY A N 1
ATOM 696 C CA . GLY A 1 96 ? 6.150 7.306 -17.698 1.00 95.12 96 GLY A CA 1
ATOM 697 C C . GLY A 1 96 ? 6.454 5.874 -18.151 1.00 95.12 96 GLY A C 1
ATOM 698 O O . GLY A 1 96 ? 7.257 5.662 -19.065 1.00 95.12 96 GLY A O 1
ATOM 699 N N . CYS A 1 97 ? 5.823 4.897 -17.511 1.00 94.44 97 CYS A N 1
ATOM 700 C CA . CYS A 1 97 ? 5.891 3.489 -17.884 1.00 94.44 97 CYS A CA 1
ATOM 701 C C . CYS A 1 97 ? 4.517 2.835 -17.756 1.00 94.44 97 CYS A C 1
ATOM 703 O O . CYS A 1 97 ? 3.713 3.194 -16.901 1.00 94.44 97 CYS A O 1
ATOM 705 N N . SER A 1 98 ? 4.266 1.850 -18.616 1.00 94.19 98 SER A N 1
ATOM 706 C CA . SER A 1 98 ? 3.055 1.039 -18.578 1.00 94.19 98 SER A CA 1
ATOM 707 C C . SER A 1 98 ? 3.417 -0.441 -18.574 1.00 94.19 98 SER A C 1
ATOM 709 O O . SER A 1 98 ? 4.383 -0.861 -19.215 1.00 94.19 98 SER A O 1
ATOM 711 N N . MET A 1 99 ? 2.660 -1.239 -17.825 1.00 92.50 99 MET A N 1
ATOM 712 C CA . MET A 1 99 ? 2.816 -2.689 -17.762 1.00 92.50 99 MET A CA 1
ATOM 713 C C . MET A 1 99 ? 1.448 -3.357 -17.812 1.00 92.50 99 MET A C 1
ATOM 715 O O . MET A 1 99 ? 0.699 -3.355 -16.838 1.00 92.50 99 MET A O 1
ATOM 719 N N . THR A 1 100 ? 1.148 -4.020 -18.928 1.00 92.19 100 THR A N 1
ATOM 720 C CA . THR A 1 100 ? -0.121 -4.739 -19.128 1.00 92.19 100 THR A CA 1
ATOM 721 C C . THR A 1 100 ? -0.328 -5.863 -18.109 1.00 92.19 100 THR A C 1
ATOM 723 O O . THR A 1 100 ? -1.456 -6.233 -17.817 1.00 92.19 100 THR A O 1
ATOM 726 N N . SER A 1 101 ? 0.752 -6.402 -17.533 1.00 91.50 101 SER A N 1
ATOM 727 C CA . SER A 1 101 ? 0.690 -7.406 -16.463 1.00 91.50 101 SER A CA 1
ATOM 728 C C . SER A 1 101 ? 0.213 -6.850 -15.117 1.00 91.50 101 SER A C 1
ATOM 730 O O . SER A 1 101 ? -0.181 -7.639 -14.256 1.00 91.50 101 SER A O 1
ATOM 732 N N . MET A 1 102 ? 0.258 -5.526 -14.936 1.00 93.81 102 MET A N 1
ATOM 733 C CA . MET A 1 102 ? -0.208 -4.818 -13.740 1.00 93.81 102 MET A CA 1
ATOM 734 C C . MET A 1 102 ? -1.623 -4.258 -13.904 1.00 93.81 102 MET A C 1
ATOM 736 O O . MET A 1 102 ? -2.284 -3.989 -12.903 1.00 93.81 102 MET A O 1
ATOM 740 N N . GLU A 1 103 ? -2.106 -4.142 -15.142 1.00 95.06 103 GLU A N 1
ATOM 741 C CA . GLU A 1 103 ? -3.460 -3.688 -15.450 1.00 95.06 103 GLU A CA 1
ATOM 742 C C . GLU A 1 103 ? -4.509 -4.592 -14.787 1.00 95.06 103 GLU A C 1
ATOM 744 O O . GLU A 1 103 ? -4.510 -5.813 -14.968 1.00 95.06 103 GLU A O 1
ATOM 749 N N . GLY A 1 104 ? -5.387 -3.996 -13.976 1.00 94.25 104 GLY A N 1
ATOM 750 C CA . GLY A 1 104 ? -6.455 -4.718 -13.283 1.00 94.25 104 GLY A CA 1
ATOM 751 C C . GLY A 1 104 ? -5.977 -5.650 -12.162 1.00 94.25 104 GLY A C 1
ATOM 752 O O . GLY A 1 104 ? -6.778 -6.420 -11.625 1.00 94.25 104 GLY A O 1
ATOM 753 N N . LYS A 1 105 ? -4.693 -5.610 -11.771 1.00 95.44 105 LYS A N 1
ATOM 754 C CA . LYS A 1 105 ? -4.216 -6.353 -10.595 1.00 95.44 105 LYS A CA 1
ATOM 755 C C . LYS A 1 105 ? -4.826 -5.768 -9.328 1.00 95.44 105 LYS A C 1
ATOM 757 O O . LYS A 1 105 ? -4.765 -4.560 -9.110 1.00 95.44 105 LYS A O 1
ATOM 762 N N . SER A 1 106 ? -5.379 -6.631 -8.476 1.00 97.00 106 SER A N 1
ATOM 763 C CA . SER A 1 106 ? -5.892 -6.207 -7.177 1.00 97.00 106 SER A CA 1
ATOM 764 C C . SER A 1 106 ? -4.752 -5.895 -6.210 1.00 97.00 106 SER A C 1
ATOM 766 O O . SER A 1 106 ? -3.735 -6.586 -6.183 1.00 97.00 106 SER A O 1
ATOM 768 N N . ILE A 1 107 ? -4.940 -4.868 -5.391 1.00 97.62 107 ILE A N 1
ATOM 769 C CA . ILE A 1 107 ? -4.192 -4.625 -4.162 1.00 97.62 107 ILE A CA 1
ATOM 770 C C . ILE A 1 107 ? -5.150 -4.893 -3.026 1.00 97.62 107 ILE A C 1
ATOM 772 O O . ILE A 1 107 ? -6.140 -4.179 -2.875 1.00 97.62 107 ILE A O 1
ATOM 776 N N . SER A 1 108 ? -4.866 -5.933 -2.258 1.00 97.94 108 SER A N 1
ATOM 777 C CA . SER A 1 108 ? -5.701 -6.361 -1.144 1.00 97.94 108 SER A CA 1
ATOM 778 C C . SER A 1 108 ? -5.016 -6.037 0.170 1.00 97.94 108 SER A C 1
ATOM 780 O O . SER A 1 108 ? -3.810 -6.236 0.319 1.00 97.94 108 SER A O 1
ATOM 782 N N . VAL A 1 109 ? -5.796 -5.551 1.126 1.00 98.00 109 VAL A N 1
ATOM 783 C CA . VAL A 1 109 ? -5.355 -5.286 2.492 1.00 98.00 109 VAL A CA 1
ATOM 784 C C . VAL A 1 109 ? -6.075 -6.256 3.405 1.00 98.00 109 VAL A C 1
ATOM 786 O O . VAL A 1 109 ? -7.304 -6.329 3.398 1.00 98.00 109 VAL A O 1
ATOM 789 N N . PHE A 1 110 ? -5.299 -6.988 4.188 1.00 98.12 110 PHE A N 1
ATOM 790 C CA . PHE A 1 110 ? -5.783 -7.957 5.152 1.00 98.12 110 PHE A CA 1
ATOM 791 C C . PHE A 1 110 ? -5.524 -7.455 6.569 1.00 98.12 110 PHE A C 1
ATOM 793 O O . PHE A 1 110 ? -4.455 -6.904 6.841 1.00 98.12 110 PHE A O 1
ATOM 800 N N . GLY A 1 111 ? -6.501 -7.639 7.453 1.00 97.25 111 GLY A N 1
ATOM 801 C CA . GLY A 1 111 ? -6.368 -7.382 8.881 1.00 97.25 111 GLY A CA 1
ATOM 802 C C . GLY A 1 111 ? -5.457 -8.399 9.567 1.00 97.25 111 GLY A C 1
ATOM 803 O O . GLY A 1 111 ? -4.948 -9.346 8.955 1.00 97.25 111 GLY A O 1
ATOM 804 N N . SER A 1 112 ? -5.274 -8.230 10.875 1.00 96.50 112 SER A N 1
ATOM 805 C CA . SER A 1 112 ? -4.387 -9.079 11.689 1.00 96.50 112 SER A CA 1
ATOM 806 C C . SER A 1 112 ? -4.825 -10.550 11.733 1.00 96.50 112 SER A C 1
ATOM 808 O O . SER A 1 112 ? -4.015 -11.447 11.968 1.00 96.50 112 SER A O 1
ATOM 810 N N . ARG A 1 113 ? -6.113 -10.809 11.475 1.00 95.81 113 ARG A N 1
ATOM 811 C CA . ARG A 1 113 ? -6.724 -12.146 11.458 1.00 95.81 113 ARG A CA 1
ATOM 812 C C . ARG A 1 113 ? -6.751 -12.774 10.063 1.00 95.81 113 ARG A C 1
ATOM 814 O O . ARG A 1 113 ? -7.267 -13.879 9.915 1.00 95.81 113 ARG A O 1
ATOM 821 N N . GLY A 1 114 ? -6.215 -12.084 9.054 1.00 95.69 114 GLY A N 1
ATOM 822 C CA . GLY A 1 114 ? -6.244 -12.513 7.655 1.00 95.69 114 GLY A CA 1
ATOM 823 C C . GLY A 1 114 ? -7.565 -12.224 6.934 1.00 95.69 114 GLY A C 1
ATOM 824 O O . GLY A 1 114 ? -7.766 -12.690 5.816 1.00 95.69 114 GLY A O 1
ATOM 825 N N . ASP A 1 115 ? -8.472 -11.467 7.547 1.00 96.19 115 ASP A N 1
ATOM 826 C CA . ASP A 1 115 ? -9.704 -10.997 6.926 1.00 96.19 115 ASP A CA 1
ATOM 827 C C . ASP A 1 115 ? -9.428 -9.877 5.918 1.00 96.19 115 ASP A C 1
ATOM 829 O O . ASP A 1 115 ? -8.601 -9.002 6.154 1.00 96.19 115 ASP A O 1
ATOM 833 N N . LEU A 1 116 ? -10.116 -9.896 4.775 1.00 96.75 116 LEU A N 1
ATOM 834 C CA . LEU A 1 116 ? -9.989 -8.849 3.762 1.00 96.75 116 LEU A CA 1
ATOM 835 C C . LEU A 1 116 ? -10.703 -7.576 4.240 1.00 96.75 116 LEU A C 1
ATOM 837 O O . LEU A 1 116 ? -11.928 -7.559 4.351 1.00 96.75 116 LEU A O 1
ATOM 841 N N . VAL A 1 117 ? -9.943 -6.505 4.474 1.00 96.88 117 VAL A N 1
ATOM 842 C CA . VAL A 1 117 ? -10.453 -5.220 4.992 1.00 96.88 117 VAL A CA 1
ATOM 843 C C . VAL A 1 117 ? -10.502 -4.109 3.943 1.00 96.88 117 VAL A C 1
ATOM 845 O O . VAL A 1 117 ? -11.074 -3.049 4.194 1.00 96.88 117 VAL A O 1
ATOM 848 N N . GLY A 1 118 ? -9.926 -4.338 2.761 1.00 96.38 118 GLY A N 1
ATOM 849 C CA . GLY A 1 118 ? -10.028 -3.420 1.634 1.00 96.38 118 GLY A CA 1
ATOM 850 C C . GLY A 1 118 ? -9.369 -3.963 0.369 1.00 96.38 118 GLY A C 1
ATOM 851 O O . GLY A 1 118 ? -8.465 -4.796 0.432 1.00 96.38 118 GLY A O 1
ATOM 852 N N . THR A 1 119 ? -9.833 -3.497 -0.791 1.00 97.38 119 THR A N 1
ATOM 853 C CA . THR A 1 119 ? -9.256 -3.860 -2.087 1.00 97.38 119 THR A CA 1
ATOM 854 C C . THR A 1 119 ? -9.402 -2.729 -3.104 1.00 97.38 119 THR A C 1
ATOM 856 O O . THR A 1 119 ? -10.411 -2.027 -3.113 1.00 97.38 119 THR A O 1
ATOM 859 N N . THR A 1 120 ? -8.392 -2.539 -3.948 1.00 97.19 120 THR A N 1
ATOM 860 C CA . THR A 1 120 ? -8.428 -1.633 -5.109 1.00 97.19 120 THR A CA 1
ATOM 861 C C . THR A 1 120 ? -7.763 -2.305 -6.305 1.00 97.19 120 THR A C 1
ATOM 863 O O . THR A 1 120 ? -7.119 -3.340 -6.149 1.00 97.19 120 THR A O 1
ATOM 866 N N . MET A 1 121 ? -7.915 -1.743 -7.500 1.00 96.44 121 MET A N 1
ATOM 867 C CA . MET A 1 121 ? -7.221 -2.205 -8.700 1.00 96.44 121 MET A CA 1
ATOM 868 C C . MET A 1 121 ? -6.126 -1.215 -9.082 1.00 96.44 121 MET A C 1
ATOM 870 O O . MET A 1 121 ? -6.320 -0.003 -9.003 1.00 96.44 121 MET A O 1
ATOM 874 N N . LEU A 1 122 ? -4.976 -1.733 -9.504 1.00 95.06 122 LEU A N 1
ATOM 875 C CA . LEU A 1 122 ? -3.938 -0.911 -10.107 1.00 95.06 122 LEU A CA 1
ATOM 876 C C . LEU A 1 122 ? -4.321 -0.519 -11.530 1.00 95.06 122 LEU A C 1
ATOM 878 O O . LEU A 1 122 ? -4.755 -1.358 -12.324 1.00 95.06 122 LEU A O 1
ATOM 882 N N . ASN A 1 123 ? -4.075 0.752 -11.844 1.00 93.12 123 ASN A N 1
ATOM 883 C CA . ASN A 1 123 ? -3.950 1.206 -13.217 1.00 93.12 123 ASN A CA 1
ATOM 884 C C . ASN A 1 123 ? -2.531 0.869 -13.702 1.00 93.12 123 ASN A C 1
ATOM 886 O O . ASN A 1 123 ? -1.546 1.355 -13.145 1.00 93.12 123 ASN A O 1
ATOM 890 N N . GLY A 1 124 ? -2.423 0.013 -14.713 1.00 90.12 124 GLY A N 1
ATOM 891 C CA . GLY A 1 124 ? -1.162 -0.419 -15.298 1.00 90.12 124 GLY A CA 1
ATOM 892 C C . GLY A 1 124 ? -0.579 0.575 -16.303 1.00 90.12 124 GLY A C 1
ATOM 893 O O . GLY A 1 124 ? 0.505 0.306 -16.821 1.00 90.12 124 GLY A O 1
ATOM 894 N N . THR A 1 125 ? -1.249 1.696 -16.604 1.00 93.38 125 THR A N 1
ATOM 895 C CA . THR A 1 125 ? -0.780 2.679 -17.602 1.00 93.38 125 THR A CA 1
ATOM 896 C C . THR A 1 125 ? -0.034 3.875 -17.023 1.00 93.38 125 THR A C 1
ATOM 898 O O . THR A 1 125 ? 0.777 4.469 -17.730 1.00 93.38 125 THR A O 1
ATOM 901 N N . ASP A 1 126 ? -0.269 4.205 -15.753 1.00 93.25 126 ASP A N 1
ATOM 902 C CA . ASP A 1 126 ? 0.163 5.474 -15.146 1.00 93.25 126 ASP A CA 1
ATOM 903 C C . ASP A 1 126 ? 1.345 5.280 -14.182 1.00 93.25 126 ASP A C 1
ATOM 905 O O . ASP A 1 126 ? 1.400 5.845 -13.088 1.00 93.25 126 ASP A O 1
ATOM 909 N N . GLY A 1 127 ? 2.290 4.423 -14.565 1.00 95.06 127 GLY A N 1
ATOM 910 C CA . GLY A 1 127 ? 3.480 4.151 -13.772 1.00 95.06 127 GLY A CA 1
ATOM 911 C C . GLY A 1 127 ? 4.615 5.143 -14.031 1.00 95.06 127 GLY A C 1
ATOM 912 O O . GLY A 1 127 ? 4.666 5.823 -15.057 1.00 95.06 127 GLY A O 1
ATOM 913 N N . VAL A 1 128 ? 5.581 5.179 -13.111 1.00 96.25 128 VAL A N 1
ATOM 914 C CA . VAL A 1 128 ? 6.849 5.913 -13.260 1.00 96.25 128 VAL A CA 1
ATOM 915 C C . VAL A 1 128 ? 8.018 4.937 -13.244 1.00 96.25 128 VAL A C 1
ATOM 917 O O . VAL A 1 128 ? 8.135 4.103 -12.345 1.00 96.25 128 VAL A O 1
ATOM 920 N N . ALA A 1 129 ? 8.891 5.035 -14.242 1.00 95.31 129 ALA A N 1
ATOM 921 C CA . ALA A 1 129 ? 10.056 4.180 -14.390 1.00 95.31 129 ALA A CA 1
ATOM 922 C C . ALA A 1 129 ? 11.044 4.453 -13.246 1.00 95.31 129 ALA A C 1
ATOM 924 O O . ALA A 1 129 ? 11.411 5.602 -12.991 1.00 95.31 129 ALA A O 1
ATOM 925 N N . VAL A 1 130 ? 11.480 3.409 -12.544 1.00 94.00 130 VAL A N 1
ATOM 926 C CA . VAL A 1 130 ? 12.390 3.516 -11.396 1.00 94.00 130 VAL A CA 1
ATOM 927 C C . VAL A 1 130 ? 13.564 2.558 -11.533 1.00 94.00 130 VAL A C 1
ATOM 929 O O . VAL A 1 130 ? 13.441 1.480 -12.105 1.00 94.00 130 VAL A O 1
ATOM 932 N N . ASN A 1 131 ? 14.709 2.963 -10.991 1.00 91.88 131 ASN A N 1
ATOM 933 C CA . ASN A 1 131 ? 15.874 2.103 -10.837 1.00 91.88 131 ASN A CA 1
ATOM 934 C C . ASN A 1 131 ? 15.937 1.639 -9.376 1.00 91.88 131 ASN A C 1
ATOM 936 O O . ASN A 1 131 ? 16.446 2.354 -8.514 1.00 91.88 131 ASN A O 1
ATOM 940 N N . GLN A 1 132 ? 15.316 0.496 -9.098 1.00 91.38 132 GLN A N 1
ATOM 941 C CA . GLN A 1 132 ? 15.149 -0.050 -7.754 1.00 91.38 132 GLN A CA 1
ATOM 942 C C . GLN A 1 132 ? 16.215 -1.104 -7.430 1.00 91.38 132 GLN A C 1
ATOM 944 O O . GLN A 1 132 ? 16.639 -1.184 -6.277 1.00 91.38 132 GLN A O 1
ATOM 949 N N . TRP A 1 133 ? 16.656 -1.893 -8.418 1.00 90.00 133 TRP A N 1
ATOM 950 C CA . TRP A 1 133 ? 17.573 -3.025 -8.206 1.00 90.00 133 TRP A CA 1
ATOM 951 C C . TRP A 1 133 ? 18.956 -2.838 -8.835 1.00 90.00 133 TRP A C 1
ATOM 953 O O . TRP A 1 133 ? 19.839 -3.666 -8.620 1.00 90.00 133 TRP A O 1
ATOM 963 N N . ASN A 1 134 ? 19.187 -1.747 -9.572 1.00 85.56 134 ASN A N 1
ATOM 964 C CA . ASN A 1 134 ? 20.420 -1.493 -10.314 1.00 85.56 134 ASN A CA 1
ATOM 965 C C . ASN A 1 134 ? 20.842 -2.667 -11.218 1.00 85.56 134 ASN A C 1
ATOM 967 O O . ASN A 1 134 ? 22.031 -2.942 -11.398 1.00 85.56 134 ASN A O 1
ATOM 971 N N . THR A 1 135 ? 19.858 -3.346 -11.815 1.00 82.81 135 THR A N 1
ATOM 972 C CA . THR A 1 135 ? 20.054 -4.585 -12.592 1.00 82.81 135 THR A CA 1
ATOM 973 C C . THR A 1 135 ? 21.075 -4.426 -13.725 1.00 82.81 135 THR A C 1
ATOM 975 O O . THR A 1 135 ? 21.815 -5.353 -14.043 1.00 82.81 135 THR A O 1
ATOM 978 N N . TYR A 1 136 ? 21.160 -3.236 -14.324 1.00 75.81 136 TYR A N 1
ATOM 979 C CA . TYR A 1 136 ? 22.010 -2.977 -15.489 1.00 75.81 136 TYR A CA 1
ATOM 980 C C . TYR A 1 136 ? 23.414 -2.455 -15.152 1.00 75.81 136 TYR A C 1
ATOM 982 O O . TYR A 1 136 ? 24.160 -2.130 -16.071 1.00 75.81 136 TYR A O 1
ATOM 990 N N . GLY A 1 137 ? 23.787 -2.327 -13.871 1.00 72.31 137 GLY A N 1
ATOM 991 C CA . GLY A 1 137 ? 25.132 -1.931 -13.419 1.00 72.31 137 GLY A CA 1
ATOM 992 C C . GLY A 1 137 ? 25.563 -0.486 -13.729 1.00 72.31 137 GLY A C 1
ATOM 993 O O . GLY A 1 137 ? 26.408 0.060 -13.026 1.00 72.31 137 GLY A O 1
ATOM 994 N N . TYR A 1 138 ? 24.961 0.160 -14.730 1.00 67.94 138 TYR A N 1
ATOM 995 C CA . TYR A 1 138 ? 25.292 1.514 -15.177 1.00 67.94 138 TYR A CA 1
ATOM 996 C C . TYR A 1 138 ? 24.336 2.593 -14.659 1.00 67.94 138 TYR A C 1
ATOM 998 O O . TYR A 1 138 ? 24.471 3.743 -15.058 1.00 67.94 138 TYR A O 1
ATOM 1006 N N . GLY A 1 139 ? 23.348 2.260 -13.819 1.00 67.50 139 GLY A N 1
ATOM 1007 C CA . GLY A 1 139 ? 22.436 3.235 -13.200 1.00 67.50 139 GLY A CA 1
ATOM 1008 C C . GLY A 1 139 ? 21.481 3.988 -14.145 1.00 67.50 139 GLY A C 1
ATOM 1009 O O . GLY A 1 139 ? 20.545 4.629 -13.676 1.00 67.50 139 GLY A O 1
ATOM 1010 N N . ASN A 1 140 ? 21.693 3.898 -15.461 1.00 84.12 140 ASN A N 1
ATOM 1011 C CA . ASN A 1 140 ? 21.059 4.756 -16.465 1.00 84.12 140 ASN A CA 1
ATOM 1012 C C . ASN A 1 140 ? 19.682 4.272 -16.934 1.00 84.12 140 ASN A C 1
ATOM 1014 O O . ASN A 1 140 ? 18.968 5.026 -17.594 1.00 84.12 140 ASN A O 1
ATOM 1018 N N . TYR A 1 141 ? 19.316 3.032 -16.611 1.00 88.31 141 TYR A N 1
ATOM 1019 C CA . TYR A 1 141 ? 18.051 2.434 -17.022 1.00 88.31 141 TYR A CA 1
ATOM 1020 C C . TYR A 1 141 ? 17.232 2.029 -15.806 1.00 88.31 141 TYR A C 1
ATOM 1022 O O . TYR A 1 141 ? 17.765 1.518 -14.820 1.00 88.31 141 TYR A O 1
ATOM 1030 N N . ALA A 1 142 ? 15.932 2.276 -15.891 1.00 90.81 142 ALA A N 1
ATOM 1031 C CA . ALA A 1 142 ? 14.959 1.760 -14.955 1.00 90.81 142 ALA A CA 1
ATOM 1032 C C . ALA A 1 142 ? 14.832 0.241 -15.115 1.00 90.81 142 ALA A C 1
ATOM 1034 O O . ALA A 1 142 ? 14.797 -0.279 -16.229 1.00 90.81 142 ALA A O 1
ATOM 1035 N N . ASP A 1 143 ? 14.736 -0.459 -13.993 1.00 91.62 143 ASP A N 1
ATOM 1036 C CA . ASP A 1 143 ? 14.502 -1.904 -13.916 1.00 91.62 143 ASP A CA 1
ATOM 1037 C C . ASP A 1 143 ? 13.158 -2.248 -13.260 1.00 91.62 143 ASP A C 1
ATOM 1039 O O . ASP A 1 143 ? 12.804 -3.416 -13.074 1.00 91.62 143 ASP A O 1
ATOM 1043 N N . GLY A 1 144 ? 12.366 -1.222 -12.955 1.00 93.69 144 GLY A N 1
ATOM 1044 C CA . GLY A 1 144 ? 11.006 -1.367 -12.485 1.00 93.69 144 GLY A CA 1
ATOM 1045 C C . GLY A 1 144 ? 10.098 -0.240 -12.942 1.00 93.69 144 GLY A C 1
ATOM 1046 O O . GLY A 1 144 ? 10.529 0.822 -13.396 1.00 93.69 144 GLY A O 1
ATOM 1047 N N . CYS A 1 145 ? 8.808 -0.482 -12.775 1.00 95.88 145 CYS A N 1
ATOM 1048 C CA . CYS A 1 145 ? 7.759 0.502 -12.954 1.00 95.88 145 CYS A CA 1
ATOM 1049 C C . CYS A 1 145 ? 7.011 0.644 -11.628 1.00 95.88 145 CYS A C 1
ATOM 1051 O O . CYS A 1 145 ? 6.528 -0.342 -11.065 1.00 95.88 145 CYS A O 1
ATOM 1053 N N . ARG A 1 146 ? 6.974 1.864 -11.089 1.00 96.44 146 ARG A N 1
ATOM 1054 C CA . ARG A 1 146 ? 6.276 2.191 -9.848 1.00 96.44 146 ARG A CA 1
ATOM 1055 C C . ARG A 1 146 ? 4.872 2.677 -10.171 1.00 96.44 146 ARG A C 1
ATOM 1057 O O . ARG A 1 146 ? 4.718 3.726 -10.787 1.00 96.44 146 ARG A O 1
ATOM 1064 N N . PHE A 1 147 ? 3.875 1.961 -9.678 1.00 97.12 147 PHE A N 1
ATOM 1065 C CA . PHE A 1 147 ? 2.466 2.331 -9.749 1.00 97.12 147 PHE A CA 1
ATOM 1066 C C . PHE A 1 147 ? 2.010 2.813 -8.382 1.00 97.12 147 PHE A C 1
ATOM 1068 O O . PHE A 1 147 ? 2.284 2.154 -7.378 1.00 97.12 147 PHE A O 1
ATOM 1075 N N . THR A 1 148 ? 1.342 3.957 -8.313 1.00 97.25 148 THR A N 1
ATOM 1076 C CA . THR A 1 148 ? 0.736 4.439 -7.069 1.00 97.25 148 THR A CA 1
ATOM 1077 C C . THR A 1 148 ? -0.683 3.906 -6.932 1.00 97.25 148 THR A C 1
ATOM 1079 O O . THR A 1 148 ? -1.361 3.617 -7.916 1.00 97.25 148 THR A O 1
ATOM 1082 N N . PHE A 1 149 ? -1.138 3.760 -5.693 1.00 97.00 149 PHE A N 1
ATOM 1083 C CA . PHE A 1 149 ? -2.525 3.435 -5.401 1.00 97.00 149 PHE A CA 1
ATOM 1084 C C . PHE A 1 149 ? -3.006 4.189 -4.172 1.00 97.00 149 PHE A C 1
ATOM 1086 O O . PHE A 1 149 ? -2.235 4.511 -3.263 1.00 97.00 149 PHE A O 1
ATOM 1093 N N . THR A 1 150 ? -4.313 4.410 -4.140 1.00 97.50 150 THR A N 1
ATOM 1094 C CA . THR A 1 150 ? -5.021 4.941 -2.984 1.00 97.50 150 THR A CA 1
ATOM 1095 C C . THR A 1 150 ? -6.205 4.035 -2.703 1.00 97.50 150 THR A C 1
ATOM 1097 O O . THR A 1 150 ? -6.963 3.679 -3.606 1.00 97.50 150 THR A O 1
ATOM 1100 N N . LEU A 1 151 ? -6.351 3.654 -1.441 1.00 97.00 151 LEU A N 1
ATOM 1101 C CA . LEU A 1 151 ? -7.452 2.846 -0.953 1.00 97.00 151 LEU A CA 1
ATOM 1102 C C . LEU A 1 151 ? -8.140 3.607 0.177 1.00 97.00 151 LEU A C 1
ATOM 1104 O O . LEU A 1 151 ? -7.572 3.782 1.255 1.00 97.00 151 LEU A O 1
ATOM 1108 N N . ALA A 1 152 ? -9.341 4.103 -0.096 1.00 96.75 152 ALA A N 1
ATOM 1109 C CA . ALA A 1 152 ? -10.168 4.776 0.895 1.00 96.75 152 ALA A CA 1
ATOM 1110 C C . ALA A 1 152 ? -10.951 3.758 1.735 1.00 96.75 152 ALA A C 1
ATOM 1112 O O . ALA A 1 152 ? -11.103 2.599 1.351 1.00 96.75 152 ALA A O 1
ATOM 1113 N N . ASP A 1 153 ? -11.482 4.223 2.865 1.00 95.06 153 ASP A N 1
ATOM 1114 C CA . ASP A 1 153 ? -12.457 3.485 3.670 1.00 95.06 153 ASP A CA 1
ATOM 1115 C C . ASP A 1 153 ? -11.980 2.135 4.246 1.00 95.06 153 ASP A C 1
ATOM 1117 O O . ASP A 1 153 ? -12.805 1.277 4.570 1.00 95.06 153 ASP A O 1
ATOM 1121 N N . VAL A 1 154 ? -10.672 1.948 4.441 1.00 96.25 154 VAL A N 1
ATOM 1122 C CA . VAL A 1 154 ? -10.123 0.714 5.023 1.00 96.25 154 VAL A CA 1
ATOM 1123 C C . VAL A 1 154 ? -10.423 0.669 6.512 1.00 96.25 154 VAL A C 1
ATOM 1125 O O . VAL A 1 154 ? -10.187 1.651 7.218 1.00 96.25 154 VAL A O 1
ATOM 1128 N N . SER A 1 155 ? -10.922 -0.467 7.003 1.00 94.56 155 SER A N 1
ATOM 1129 C CA . SER A 1 155 ? -11.122 -0.677 8.441 1.00 94.56 155 SER A CA 1
ATOM 1130 C C . SER A 1 155 ? -9.814 -0.441 9.199 1.00 94.56 155 SER A C 1
ATOM 1132 O O . SER A 1 155 ? -8.797 -1.046 8.876 1.00 94.56 155 SER A O 1
ATOM 1134 N N . ALA A 1 156 ? -9.847 0.434 10.204 1.00 94.12 156 ALA A N 1
ATOM 1135 C CA . ALA A 1 156 ? -8.701 0.786 11.039 1.00 94.12 156 ALA A CA 1
ATOM 1136 C C . ALA A 1 156 ? -8.772 0.113 12.427 1.00 94.12 156 ALA A C 1
ATOM 1138 O O . ALA A 1 156 ? -8.300 0.683 13.418 1.00 94.12 156 ALA A O 1
ATOM 1139 N N . ALA A 1 157 ? -9.425 -1.052 12.507 1.00 93.12 157 ALA A N 1
ATOM 1140 C CA . ALA A 1 157 ? -9.693 -1.780 13.748 1.00 93.12 157 ALA A CA 1
ATOM 1141 C C . ALA A 1 157 ? -8.480 -2.555 14.295 1.00 93.12 157 ALA A C 1
ATOM 1143 O O . ALA A 1 157 ? -8.424 -2.798 15.498 1.00 93.12 157 ALA A O 1
ATOM 1144 N N . ASP A 1 158 ? -7.532 -2.927 13.433 1.00 95.62 158 ASP A N 1
ATOM 1145 C CA . ASP A 1 158 ? -6.303 -3.642 13.791 1.00 95.62 158 ASP A CA 1
ATOM 1146 C C . ASP A 1 158 ? -5.091 -2.702 13.898 1.00 95.62 158 ASP A C 1
ATOM 1148 O O . ASP A 1 158 ? -5.071 -1.625 13.294 1.00 95.62 158 ASP A O 1
ATOM 1152 N N . ASP A 1 159 ? -4.053 -3.146 14.610 1.00 96.75 159 ASP A N 1
ATOM 1153 C CA . ASP A 1 159 ? -2.756 -2.454 14.705 1.00 96.75 159 ASP A CA 1
ATOM 1154 C C . ASP A 1 159 ? -1.772 -2.878 13.598 1.00 96.75 159 ASP A C 1
ATOM 1156 O O . ASP A 1 159 ? -0.834 -2.147 13.274 1.00 96.75 159 ASP A O 1
ATOM 1160 N N . TYR A 1 160 ? -1.997 -4.046 12.986 1.00 97.81 160 TYR A N 1
ATOM 1161 C CA . TYR A 1 160 ? -1.155 -4.619 11.936 1.00 97.81 160 TYR A CA 1
ATOM 1162 C C . TYR A 1 160 ? -1.995 -5.092 10.758 1.00 97.81 160 TYR A C 1
ATOM 1164 O O . TYR A 1 160 ? -3.051 -5.701 10.937 1.00 97.81 160 TYR A O 1
ATOM 1172 N N . TYR A 1 161 ? -1.475 -4.857 9.558 1.00 98.31 161 TYR A N 1
ATOM 1173 C CA . TYR A 1 161 ? -2.118 -5.210 8.300 1.00 98.31 161 TYR A CA 1
ATOM 1174 C C . TYR A 1 161 ? -1.118 -5.875 7.369 1.00 98.31 161 TYR A C 1
ATOM 1176 O O . TYR A 1 161 ? 0.078 -5.595 7.413 1.00 98.31 161 TYR A O 1
ATOM 1184 N N . THR A 1 162 ? -1.620 -6.720 6.479 1.00 98.44 162 THR A N 1
ATOM 1185 C CA . THR A 1 162 ? -0.838 -7.298 5.387 1.00 98.44 162 THR A CA 1
ATOM 1186 C C . THR A 1 162 ? -1.353 -6.748 4.068 1.00 98.44 162 THR A C 1
ATOM 1188 O O . THR A 1 162 ? -2.531 -6.905 3.759 1.00 98.44 162 THR A O 1
ATOM 1191 N N . VAL A 1 163 ? -0.494 -6.100 3.282 1.00 98.00 163 VAL A N 1
ATOM 1192 C CA . VAL A 1 163 ? -0.859 -5.591 1.953 1.00 98.00 163 VAL A CA 1
ATOM 1193 C C . VAL A 1 163 ? -0.240 -6.489 0.890 1.00 98.00 163 VAL A C 1
ATOM 1195 O O . VAL A 1 163 ? 0.971 -6.701 0.883 1.00 98.00 163 VAL A O 1
ATOM 1198 N N . ALA A 1 164 ? -1.063 -7.021 -0.009 1.00 97.38 164 ALA A N 1
ATOM 1199 C CA . ALA A 1 164 ? -0.645 -7.952 -1.050 1.00 97.38 164 ALA A CA 1
ATOM 1200 C C . ALA A 1 164 ? -1.066 -7.470 -2.440 1.00 97.38 164 ALA A C 1
ATOM 1202 O O . ALA A 1 164 ? -2.131 -6.878 -2.615 1.00 97.38 164 ALA A O 1
ATOM 1203 N N . VAL A 1 165 ? -0.246 -7.789 -3.444 1.00 96.44 165 VAL A N 1
ATOM 1204 C CA . VAL A 1 165 ? -0.650 -7.720 -4.853 1.00 96.44 165 VAL A CA 1
ATOM 1205 C C . VAL A 1 165 ? -1.344 -9.039 -5.197 1.00 96.44 165 VAL A C 1
ATOM 1207 O O . VAL A 1 165 ? -0.711 -10.093 -5.231 1.00 96.44 165 VAL A O 1
ATOM 1210 N N . GLY A 1 166 ? -2.652 -8.992 -5.431 1.00 94.19 166 GLY A N 1
ATOM 1211 C CA . GLY A 1 166 ? -3.531 -10.149 -5.577 1.00 94.19 166 GLY A CA 1
ATOM 1212 C C . GLY A 1 166 ? -4.411 -10.386 -4.346 1.00 94.19 166 GLY A C 1
ATOM 1213 O O . GLY A 1 166 ? -4.596 -9.505 -3.511 1.00 94.19 166 GLY A O 1
ATOM 1214 N N . ASN A 1 167 ? -4.968 -11.594 -4.238 1.00 92.56 167 ASN A N 1
ATOM 1215 C CA . ASN A 1 167 ? -5.937 -11.968 -3.194 1.00 92.56 167 ASN A CA 1
ATOM 1216 C C . ASN A 1 167 ? -5.357 -12.949 -2.157 1.00 92.56 167 ASN A C 1
ATOM 1218 O O . ASN A 1 167 ? -6.108 -13.638 -1.475 1.00 92.56 167 ASN A O 1
ATOM 1222 N N . ASP A 1 168 ? -4.032 -13.043 -2.064 1.00 91.81 168 ASP A N 1
ATOM 1223 C CA . ASP A 1 168 ? -3.339 -14.008 -1.211 1.00 91.81 168 ASP A CA 1
ATOM 1224 C C . ASP A 1 168 ? -2.513 -13.283 -0.143 1.00 91.81 168 ASP A C 1
ATOM 1226 O O . ASP A 1 168 ? -1.452 -12.724 -0.433 1.00 91.81 168 ASP A O 1
ATOM 1230 N N . ALA A 1 169 ? -3.005 -13.303 1.098 1.00 93.12 169 ALA A N 1
ATOM 1231 C CA . ALA A 1 169 ? -2.347 -12.671 2.238 1.00 93.12 169 ALA A CA 1
ATOM 1232 C C . ALA A 1 169 ? -0.950 -13.253 2.511 1.00 93.12 169 ALA A C 1
ATOM 1234 O O . ALA A 1 169 ? -0.072 -12.530 2.971 1.00 93.12 169 ALA A O 1
ATOM 1235 N N . SER A 1 170 ? -0.705 -14.528 2.181 1.00 94.38 170 SER A N 1
ATOM 1236 C CA . SER A 1 170 ? 0.587 -15.182 2.441 1.00 94.38 170 SER A CA 1
ATOM 1237 C C . SER A 1 170 ? 1.737 -14.621 1.599 1.00 94.38 170 SER A C 1
ATOM 1239 O O . SER A 1 170 ? 2.903 -14.825 1.930 1.00 94.38 170 SER A O 1
ATOM 1241 N N . LYS A 1 171 ? 1.411 -13.886 0.529 1.00 92.50 171 LYS A N 1
ATOM 1242 C CA . LYS A 1 171 ? 2.365 -13.221 -0.370 1.00 92.50 171 LYS A CA 1
ATOM 1243 C C . LYS A 1 171 ? 2.462 -11.715 -0.130 1.00 92.50 171 LYS A C 1
ATOM 1245 O O . LYS A 1 171 ? 3.106 -11.014 -0.909 1.00 92.50 171 LYS A O 1
ATOM 1250 N N . GLY A 1 172 ? 1.767 -11.205 0.884 1.00 95.19 172 GLY A N 1
ATOM 1251 C CA . GLY A 1 172 ? 1.767 -9.789 1.217 1.00 95.19 172 GLY A CA 1
ATOM 1252 C C . GLY A 1 172 ? 2.945 -9.372 2.090 1.00 95.19 172 GLY A C 1
ATOM 1253 O O . GLY A 1 172 ? 3.717 -10.188 2.587 1.00 95.19 172 GLY A O 1
ATOM 1254 N N . VAL A 1 173 ? 3.055 -8.063 2.290 1.00 97.62 173 VAL A N 1
ATOM 1255 C CA . VAL A 1 173 ? 4.027 -7.432 3.183 1.00 97.62 173 VAL A CA 1
ATOM 1256 C C . VAL A 1 173 ? 3.280 -6.870 4.388 1.00 97.62 173 VAL A C 1
ATOM 1258 O O . VAL A 1 173 ? 2.219 -6.261 4.236 1.00 97.62 173 VAL A O 1
ATOM 1261 N N . GLY A 1 174 ? 3.814 -7.104 5.586 1.00 97.75 174 GLY A N 1
ATOM 1262 C CA . GLY A 1 174 ? 3.243 -6.602 6.833 1.00 97.75 174 GLY A CA 1
ATOM 1263 C C . GLY A 1 174 ? 3.587 -5.132 7.080 1.00 97.75 174 GLY A C 1
ATOM 1264 O O . GLY A 1 174 ? 4.729 -4.721 6.884 1.00 97.75 174 GLY A O 1
ATOM 1265 N N . PHE A 1 175 ? 2.613 -4.361 7.558 1.00 98.31 175 PHE A N 1
ATOM 1266 C CA . PHE A 1 175 ? 2.755 -2.957 7.942 1.00 98.31 175 PHE A CA 1
ATOM 1267 C C . PHE A 1 175 ? 2.018 -2.690 9.254 1.00 98.31 175 PHE A C 1
ATOM 1269 O O . PHE A 1 175 ? 0.977 -3.298 9.523 1.00 98.31 175 PHE A O 1
ATOM 1276 N N . SER A 1 176 ? 2.519 -1.750 10.057 1.00 98.19 176 SER A N 1
ATOM 1277 C CA . SER A 1 176 ? 1.730 -1.208 11.168 1.00 98.19 176 SER A CA 1
ATOM 1278 C C . SER A 1 176 ? 0.673 -0.226 10.657 1.00 98.19 176 SER A C 1
ATOM 1280 O O . SER A 1 176 ? 0.820 0.387 9.593 1.00 98.19 176 SER A O 1
ATOM 1282 N N . LYS A 1 177 ? -0.386 -0.036 11.442 1.00 97.31 177 LYS A N 1
ATOM 1283 C CA . LYS A 1 177 ? -1.413 0.981 11.200 1.00 97.31 177 LYS A CA 1
ATOM 1284 C C . LYS A 1 177 ? -0.805 2.371 11.011 1.00 97.31 177 LYS A C 1
ATOM 1286 O O . LYS A 1 177 ? -1.130 3.062 10.048 1.00 97.31 177 LYS A O 1
ATOM 1291 N N . GLU A 1 178 ? 0.108 2.769 11.895 1.00 97.19 178 GLU A N 1
ATOM 1292 C CA . GLU A 1 178 ? 0.765 4.079 11.856 1.00 97.19 178 GLU A CA 1
ATOM 1293 C C . GLU A 1 178 ? 1.598 4.241 10.584 1.00 97.19 178 GLU A C 1
ATOM 1295 O O . GLU A 1 178 ? 1.573 5.307 9.968 1.00 97.19 178 GLU A O 1
ATOM 1300 N N . GLN A 1 179 ? 2.305 3.193 10.149 1.00 97.56 179 GLN A N 1
ATOM 1301 C CA . GLN A 1 179 ? 3.065 3.224 8.897 1.00 97.56 179 GLN A CA 1
ATOM 1302 C C . GLN A 1 179 ? 2.142 3.457 7.701 1.00 97.56 179 GLN A C 1
ATOM 1304 O O . GLN A 1 179 ? 2.423 4.333 6.882 1.00 97.56 179 GLN A O 1
ATOM 1309 N N . LEU A 1 180 ? 1.015 2.742 7.629 1.00 97.38 180 LEU A N 1
ATOM 1310 C CA . LEU A 1 180 ? 0.040 2.905 6.547 1.00 97.38 180 LEU A CA 1
ATOM 1311 C C . LEU A 1 180 ? -0.600 4.298 6.524 1.00 97.38 180 LEU A C 1
ATOM 1313 O O . LEU A 1 180 ? -0.877 4.816 5.445 1.00 97.38 180 LEU A O 1
ATOM 1317 N N . GLN A 1 181 ? -0.797 4.918 7.690 1.00 95.69 181 GLN A N 1
ATOM 1318 C CA . GLN A 1 181 ? -1.371 6.262 7.810 1.00 95.69 181 GLN A CA 1
ATOM 1319 C C . GLN A 1 181 ? -0.370 7.391 7.522 1.00 95.69 181 GLN A C 1
ATOM 1321 O O . GLN A 1 181 ? -0.772 8.450 7.043 1.00 95.69 181 GLN A O 1
ATOM 1326 N N . THR A 1 182 ? 0.917 7.194 7.826 1.00 95.62 182 THR A N 1
ATOM 1327 C CA . THR A 1 182 ? 1.943 8.252 7.738 1.00 95.62 182 THR A CA 1
ATOM 1328 C C . THR A 1 182 ? 2.800 8.164 6.482 1.00 95.62 182 THR A C 1
ATOM 1330 O O . THR A 1 182 ? 3.038 9.172 5.824 1.00 95.62 182 THR A O 1
ATOM 1333 N N . SER A 1 183 ? 3.279 6.964 6.159 1.00 96.38 183 SER A N 1
ATOM 1334 C CA . SER A 1 183 ? 4.272 6.722 5.102 1.00 96.38 183 SER A CA 1
ATOM 1335 C C . SER A 1 183 ? 3.682 5.974 3.908 1.00 96.38 183 SER A C 1
ATOM 1337 O O . SER A 1 183 ? 4.210 6.060 2.799 1.00 96.38 183 SER A O 1
ATOM 1339 N N . GLY A 1 184 ? 2.577 5.261 4.131 1.00 96.12 184 GLY A N 1
ATOM 1340 C CA . GLY A 1 184 ? 1.928 4.432 3.131 1.00 96.12 184 GLY A CA 1
ATOM 1341 C C . GLY A 1 184 ? 2.585 3.065 2.937 1.00 96.12 184 GLY A C 1
ATOM 1342 O O . GLY A 1 184 ? 3.595 2.732 3.556 1.00 96.12 184 GLY A O 1
ATOM 1343 N N . ALA A 1 185 ? 1.992 2.253 2.064 1.00 97.12 185 ALA A N 1
ATOM 1344 C CA . ALA A 1 185 ? 2.497 0.922 1.727 1.00 97.12 185 ALA A CA 1
ATOM 1345 C C . ALA A 1 185 ? 3.493 0.981 0.558 1.00 97.12 185 ALA A C 1
ATOM 1347 O O . ALA A 1 185 ? 3.215 1.595 -0.472 1.00 97.12 185 ALA A O 1
ATOM 1348 N N . GLN A 1 186 ? 4.632 0.300 0.676 1.00 96.88 186 GLN A N 1
ATOM 1349 C CA . GLN A 1 186 ? 5.586 0.122 -0.424 1.00 96.88 186 GLN A CA 1
ATOM 1350 C C . GLN A 1 186 ? 5.822 -1.364 -0.658 1.00 96.88 186 GLN A C 1
ATOM 1352 O O . GLN A 1 186 ? 6.280 -2.068 0.238 1.00 96.88 186 GLN A O 1
ATOM 1357 N N . ILE A 1 187 ? 5.478 -1.845 -1.852 1.00 96.06 187 ILE A N 1
ATOM 1358 C CA . ILE A 1 187 ? 5.490 -3.274 -2.176 1.00 96.06 187 ILE A CA 1
ATOM 1359 C C . ILE A 1 187 ? 6.332 -3.497 -3.423 1.00 96.06 187 ILE A C 1
ATOM 1361 O O . ILE A 1 187 ? 6.213 -2.763 -4.402 1.00 96.06 187 ILE A O 1
ATOM 1365 N N . THR A 1 188 ? 7.146 -4.543 -3.401 1.00 94.81 188 THR A N 1
ATOM 1366 C CA . THR A 1 188 ? 7.866 -5.039 -4.574 1.00 94.81 188 THR A CA 1
ATOM 1367 C C . THR A 1 188 ? 7.112 -6.229 -5.155 1.00 94.81 188 THR A C 1
ATOM 1369 O O . THR A 1 188 ? 6.729 -7.133 -4.415 1.00 94.81 188 THR A O 1
ATOM 1372 N N . TYR A 1 189 ? 6.914 -6.252 -6.471 1.00 92.44 189 TYR A N 1
ATOM 1373 C CA . TYR A 1 189 ? 6.235 -7.340 -7.173 1.00 92.44 189 TYR A CA 1
ATOM 1374 C C . TYR A 1 189 ? 7.075 -7.866 -8.341 1.00 92.44 189 TYR A C 1
ATOM 1376 O O . TYR A 1 189 ? 7.651 -7.091 -9.101 1.00 92.44 189 TYR A O 1
ATOM 1384 N N . GLY A 1 190 ? 7.106 -9.191 -8.510 1.00 83.62 190 GLY A N 1
ATOM 1385 C CA . GLY A 1 190 ? 7.742 -9.846 -9.661 1.00 83.62 190 GLY A CA 1
ATOM 1386 C C . GLY A 1 190 ? 9.255 -10.061 -9.558 1.00 83.62 190 GLY A C 1
ATOM 1387 O O . GLY A 1 190 ? 9.819 -10.701 -10.439 1.00 83.62 190 GLY A O 1
ATOM 1388 N N . HIS A 1 191 ? 9.902 -9.604 -8.484 1.00 68.62 191 HIS A N 1
ATOM 1389 C CA . HIS A 1 191 ? 11.309 -9.900 -8.226 1.00 68.62 191 HIS A CA 1
ATOM 1390 C C . HIS A 1 191 ? 11.421 -11.120 -7.299 1.00 68.62 191 HIS A C 1
ATOM 1392 O O . HIS A 1 191 ? 11.189 -11.006 -6.095 1.00 68.62 191 HIS A O 1
ATOM 1398 N N . SER A 1 192 ? 11.698 -12.286 -7.886 1.00 56.09 192 SER A N 1
ATOM 1399 C CA . SER A 1 192 ? 11.989 -13.553 -7.196 1.00 56.09 192 SER A CA 1
ATOM 1400 C C . SER A 1 192 ? 13.440 -13.956 -7.385 1.00 56.09 192 SER A C 1
ATOM 1402 O O . SER A 1 192 ? 13.886 -13.841 -8.551 1.00 56.09 192 SER A O 1
#

Secondary structure (DSSP, 8-state):
---PPPP-PPPPPPPPPPPPP-------PPP------PPPP--------HHHHHHHHHHHHHHHHHHHHHHHHT-EEEEEEEEEEE--S-PPTTSEE--TTTTT-EEEEE-TTS-EEEEEE--SSSEEEE-SS-TTSSS-S--EEEEEEEEEEEE---SEEEEEESS-GGGSEEEEHHHHHHT-EEEEES--

Foldseek 3Di:
DDDDDDDDDDDDDDDDDDDDDDDDDDPDDDDDDDPDDDDDDPPPPPPPPVVVVVVVVVVVVVVVVVVVVVVLQQDWAKFKEKEWEFDDDQAFFFDWDADPVQFQWKKFKAAPVRHTQWIDGWHRGGWTFAQDPCVVVPRGGGRTTMTIDMTTGGGLNHQKMFIDRHSDSVRTDMDGSVCRRPVGYYHYHDDD

Sequence (192 aa):
MTQTQPERHLAAGAPWAPPQPEVHWVATQPPAGWPGYGAPAPQRHSGMRWGWIVLGVVAAIVAVAIIGTVAQKTAKMTINGSVVASGYGTLTPGTGCSMTSMEGKSISVFGSRGDLVGTTMLNGTDGVAVNQWNTYGYGNYADGCRFTFTLADVSAADDYYTVAVGNDASKGVGFSKEQLQTSGAQITYGHS

Radius of gyration: 34.0 Å; chains: 1; bounding box: 77×33×104 Å